Protein AF-A0A961P2Z8-F1 (afdb_monomer_lite)

Foldseek 3Di:
DDAFADAWDADPLETEGAWQPQPHDPPPDLLSLLLVVLVSVVVVRQEYEYEPPTHDPSNVVSLVLNQLQCVLQVHRHRDYDYDYCPDPVNVVVNVVSNVVSVVRNVCVVPDDPDDDDPDARSQLVSLPRNLVRQSRWAQKWKDFQQQQWQQPCQLCVPDPQSQWDWDQDPVRFIWIAGNRSRDSVPCVSCVRRPSSRIDIDGRHRGDGIFTKDWAQAPQARDIGIGGPNNDDDPSHGPCCVPPVVSVVPPDDDD

Secondary structure (DSSP, 8-state):
--------EEETTEEEPPBTTSSSPPPSSHHHHHHHHHHHHHTT--EEEEEET-B-HHHHHHHHHHHHHHHHTTPPPPEEEEEETTSHHHHHHHHHHHHHHHHHHHHGGG---PPPPSSPPHHHHHHHTTTTSTT-EEEEEEEE-TTT-----HHHHH-TT--EEEEE-TTS-EEEEE-GGG-----HHHHT-TT--EEEEEEEEPPPPEEEEEEE-TTT--EEEEEGGG--SSS--HHHHHH-GGGGTT----

Radius of gyration: 23.94 Å; chains: 1; bounding box: 57×43×69 Å

Structure (mmCIF, N/CA/C/O backbone):
data_AF-A0A961P2Z8-F1
#
_entry.id   AF-A0A961P2Z8-F1
#
loop_
_atom_site.group_PDB
_atom_site.id
_atom_site.type_symbol
_atom_site.label_atom_id
_atom_site.label_alt_id
_atom_site.label_comp_id
_atom_site.label_asym_id
_atom_site.label_entity_id
_atom_site.label_seq_id
_atom_site.pdbx_PDB_ins_code
_atom_site.Cartn_x
_atom_site.Cartn_y
_atom_site.Cartn_z
_atom_site.occupancy
_atom_site.B_iso_or_equiv
_atom_site.auth_seq_id
_atom_site.auth_comp_id
_atom_site.auth_asym_id
_atom_site.auth_atom_id
_atom_site.pdbx_PDB_model_num
ATOM 1 N N . MET A 1 1 ? 21.801 23.864 -0.868 1.00 33.69 1 MET A N 1
ATOM 2 C CA . MET A 1 1 ? 21.919 23.850 -2.345 1.00 33.69 1 MET A CA 1
ATOM 3 C C . MET A 1 1 ? 21.331 22.546 -2.850 1.00 33.69 1 MET A C 1
ATOM 5 O O . MET A 1 1 ? 22.023 21.539 -2.902 1.00 33.69 1 MET A O 1
ATOM 9 N N . GLU A 1 2 ? 20.036 22.537 -3.141 1.00 37.75 2 GLU A N 1
ATOM 10 C CA . GLU A 1 2 ? 19.353 21.342 -3.633 1.00 37.75 2 GLU A CA 1
ATOM 11 C C . GLU A 1 2 ? 19.638 21.208 -5.134 1.00 37.75 2 GLU A C 1
ATOM 13 O O . GLU A 1 2 ? 19.105 21.975 -5.932 1.00 37.75 2 GLU A O 1
ATOM 18 N N . ARG A 1 3 ? 20.552 20.311 -5.524 1.00 37.75 3 ARG A N 1
ATOM 19 C CA . ARG A 1 3 ? 20.959 20.102 -6.928 1.00 37.75 3 ARG A CA 1
ATOM 20 C C . ARG A 1 3 ? 19.768 19.672 -7.805 1.00 37.75 3 ARG A C 1
ATOM 22 O O . ARG A 1 3 ? 18.810 19.082 -7.299 1.00 37.75 3 ARG A O 1
ATOM 29 N N . SER A 1 4 ? 19.803 20.046 -9.088 1.00 43.44 4 SER A N 1
ATOM 30 C CA . SER A 1 4 ? 18.801 19.682 -10.107 1.00 43.44 4 SER A CA 1
ATOM 31 C C . SER A 1 4 ? 18.819 18.179 -10.389 1.00 43.44 4 SER A C 1
ATOM 33 O O . SER A 1 4 ? 19.856 17.551 -10.216 1.00 43.44 4 SER A O 1
ATOM 35 N N . ARG A 1 5 ? 17.662 17.594 -10.717 1.00 62.31 5 ARG A N 1
ATOM 36 C CA . ARG A 1 5 ? 17.345 16.175 -10.487 1.00 62.31 5 ARG A CA 1
ATOM 37 C C . ARG A 1 5 ? 16.726 15.536 -11.750 1.00 62.31 5 ARG A C 1
ATOM 39 O O . ARG A 1 5 ? 15.684 16.019 -12.161 1.00 62.31 5 ARG A O 1
ATOM 46 N N . ILE A 1 6 ? 17.308 14.480 -12.340 1.00 62.00 6 ILE A N 1
ATOM 47 C CA . ILE A 1 6 ? 16.752 13.753 -13.509 1.00 62.00 6 ILE A CA 1
ATOM 48 C C . ILE A 1 6 ? 16.386 12.309 -13.148 1.00 62.00 6 ILE A C 1
ATOM 50 O O . ILE A 1 6 ? 17.218 11.589 -12.603 1.00 62.00 6 ILE A O 1
ATOM 54 N N . GLY A 1 7 ? 15.177 11.874 -13.497 1.00 70.69 7 GLY A N 1
ATOM 55 C CA . GLY A 1 7 ? 14.776 10.465 -13.445 1.00 70.69 7 GLY A CA 1
ATOM 56 C C . GLY A 1 7 ? 15.247 9.644 -14.660 1.00 70.69 7 GLY A C 1
ATOM 57 O O . GLY A 1 7 ? 16.063 10.117 -15.455 1.00 70.69 7 GLY A O 1
ATOM 58 N N . PRO A 1 8 ? 14.731 8.413 -14.826 1.00 82.31 8 PRO A N 1
ATOM 59 C CA . PRO A 1 8 ? 14.952 7.595 -16.018 1.00 82.31 8 PRO A CA 1
ATOM 60 C C . PRO A 1 8 ? 14.566 8.319 -17.313 1.00 82.31 8 PRO A C 1
ATOM 62 O O . PRO A 1 8 ? 13.658 9.150 -17.330 1.00 82.31 8 PRO A O 1
ATOM 65 N N . LEU A 1 9 ? 15.225 7.961 -18.414 1.00 85.31 9 LEU A N 1
ATOM 66 C CA . LEU A 1 9 ? 14.968 8.528 -19.740 1.00 85.31 9 LEU A CA 1
ATOM 67 C C . LEU A 1 9 ? 14.399 7.468 -20.680 1.00 85.31 9 LEU A C 1
ATOM 69 O O . LEU A 1 9 ? 14.757 6.298 -20.596 1.00 85.31 9 LEU A O 1
ATOM 73 N N . VAL A 1 10 ? 13.552 7.872 -21.624 1.00 86.44 10 VAL A N 1
ATOM 74 C CA . VAL A 1 10 ? 13.057 6.978 -22.680 1.00 86.44 10 VAL A CA 1
ATOM 75 C C . VAL A 1 10 ? 13.839 7.231 -23.966 1.00 86.44 10 VAL A C 1
ATOM 77 O O . VAL A 1 10 ? 13.881 8.355 -24.467 1.00 86.44 10 VAL A O 1
ATOM 80 N N . ARG A 1 11 ? 14.448 6.183 -24.528 1.00 84.50 11 ARG A N 1
ATOM 81 C CA . ARG A 1 11 ? 15.201 6.238 -25.790 1.00 84.50 11 ARG A CA 1
ATOM 82 C C . ARG A 1 11 ? 14.874 5.021 -26.645 1.00 84.50 11 ARG A C 1
ATOM 84 O O . ARG A 1 11 ? 14.960 3.898 -26.165 1.00 84.50 11 ARG A O 1
ATOM 91 N N . ASP A 1 12 ? 14.467 5.242 -27.894 1.00 85.19 12 ASP A N 1
ATOM 92 C CA . ASP A 1 12 ? 14.191 4.177 -28.873 1.00 85.19 12 ASP A CA 1
ATOM 93 C C . ASP A 1 12 ? 13.250 3.064 -28.346 1.00 85.19 12 ASP A C 1
ATOM 95 O O . ASP A 1 12 ? 13.397 1.874 -28.640 1.00 85.19 12 ASP A O 1
ATOM 99 N N . GLY A 1 13 ? 12.265 3.451 -27.524 1.00 87.00 13 GLY A N 1
ATOM 100 C CA . GLY A 1 13 ? 11.315 2.523 -26.900 1.00 87.00 13 GLY A CA 1
ATOM 101 C C . GLY A 1 13 ? 11.928 1.633 -25.809 1.00 87.00 13 GLY A C 1
ATOM 102 O O . GLY A 1 13 ? 11.479 0.496 -25.611 1.00 87.00 13 GLY A O 1
ATOM 103 N N . VAL A 1 14 ? 12.971 2.123 -25.137 1.00 88.62 14 VAL A N 1
ATOM 104 C CA . VAL A 1 14 ? 13.635 1.510 -23.984 1.00 88.62 14 VAL A CA 1
ATOM 105 C C . VAL A 1 14 ? 13.713 2.541 -22.861 1.00 88.62 14 VAL A C 1
ATOM 107 O O . VAL A 1 14 ? 14.082 3.692 -23.095 1.00 88.62 14 VAL A O 1
ATOM 110 N N . LEU A 1 15 ? 13.367 2.127 -21.644 1.00 90.31 15 LEU A N 1
ATOM 111 C CA . LEU A 1 15 ? 13.587 2.925 -20.444 1.00 90.31 15 LEU A CA 1
ATOM 112 C C . LEU A 1 15 ? 15.046 2.761 -20.010 1.00 90.31 15 LEU A C 1
ATOM 114 O O . LEU A 1 15 ? 15.467 1.657 -19.679 1.00 90.31 15 LEU A O 1
ATOM 118 N N . VAL A 1 16 ? 15.820 3.833 -20.019 1.00 90.12 16 VAL A N 1
ATOM 119 C CA . VAL A 1 16 ? 17.214 3.844 -19.579 1.00 90.12 16 VAL A CA 1
ATOM 120 C C . VAL A 1 16 ? 17.270 4.375 -18.153 1.00 90.12 16 VAL A C 1
ATOM 122 O O . VAL A 1 16 ? 16.763 5.462 -17.870 1.00 90.12 16 VAL A O 1
ATOM 125 N N . LEU A 1 17 ? 17.876 3.602 -17.256 1.00 87.31 17 LEU A N 1
ATOM 126 C CA . LEU A 1 17 ? 18.068 3.992 -15.863 1.00 87.31 17 LEU A CA 1
ATOM 127 C C . LEU A 1 17 ? 19.271 4.935 -15.717 1.00 87.31 17 LEU A C 1
ATOM 129 O O . LEU A 1 17 ? 20.253 4.787 -16.450 1.00 87.31 17 LEU A O 1
ATOM 133 N N . PRO A 1 18 ? 19.209 5.904 -14.787 1.00 77.88 18 PRO A N 1
ATOM 134 C CA . PRO A 1 18 ? 20.287 6.862 -14.596 1.00 77.88 18 PRO A CA 1
ATOM 135 C C . PRO A 1 18 ? 21.536 6.176 -14.032 1.00 77.88 18 PRO A C 1
ATOM 137 O O . PRO A 1 18 ? 21.417 5.332 -13.133 1.00 77.88 18 PRO A O 1
ATOM 140 N N . PRO A 1 19 ? 22.740 6.542 -14.508 1.00 74.75 19 PRO A N 1
ATOM 141 C CA . PRO A 1 19 ? 23.942 5.981 -13.943 1.00 74.75 19 PRO A CA 1
ATOM 142 C C . PRO A 1 19 ? 24.283 6.573 -12.565 1.00 74.75 19 PRO A C 1
ATOM 144 O O . PRO A 1 19 ? 24.040 7.748 -12.324 1.00 74.75 19 PRO A O 1
ATOM 147 N N . THR A 1 20 ? 24.937 5.810 -11.683 1.00 67.81 20 THR A N 1
ATOM 148 C CA . THR A 1 20 ? 25.369 6.238 -10.335 1.00 67.81 20 THR A CA 1
ATOM 149 C C . THR A 1 20 ? 26.312 7.442 -10.371 1.00 67.81 20 THR A C 1
ATOM 151 O O . THR A 1 20 ? 26.383 8.196 -9.408 1.00 67.81 20 THR A O 1
ATOM 154 N N . ALA A 1 21 ? 27.068 7.598 -11.465 1.00 53.94 21 ALA A N 1
ATOM 155 C CA . ALA A 1 21 ? 27.998 8.706 -11.672 1.00 53.94 21 ALA A CA 1
ATOM 156 C C . ALA A 1 21 ? 27.341 9.956 -12.280 1.00 53.94 21 ALA A C 1
ATOM 158 O O . ALA A 1 21 ? 27.939 11.029 -12.204 1.00 53.94 21 ALA A O 1
ATOM 159 N N . ALA A 1 22 ? 26.142 9.841 -12.869 1.00 53.91 22 ALA A N 1
ATOM 160 C CA . ALA A 1 22 ? 25.388 11.030 -13.238 1.00 53.91 22 ALA A CA 1
ATOM 161 C C . ALA A 1 22 ? 24.967 11.717 -11.940 1.00 53.91 22 ALA A C 1
ATOM 163 O O . ALA A 1 22 ? 24.387 11.091 -11.053 1.00 53.91 22 ALA A O 1
ATOM 164 N N . GLU A 1 23 ? 25.266 13.008 -11.808 1.00 44.69 23 GLU A N 1
ATOM 165 C CA . GLU A 1 23 ? 24.764 13.813 -10.698 1.00 44.69 23 GLU A CA 1
ATOM 166 C C . GLU A 1 23 ? 23.241 13.999 -10.865 1.00 44.69 23 GLU A C 1
ATOM 168 O O . GLU A 1 23 ? 22.761 15.022 -11.347 1.00 44.69 23 GLU A O 1
ATOM 173 N N . GLY A 1 24 ? 22.475 12.974 -10.493 1.00 44.28 24 GLY A N 1
ATOM 174 C CA . GLY A 1 24 ? 21.016 12.906 -10.528 1.00 44.28 24 GLY A CA 1
ATOM 175 C C . GLY A 1 24 ? 20.493 12.115 -9.323 1.00 44.28 24 GLY A C 1
ATOM 176 O O . GLY A 1 24 ? 21.272 11.460 -8.631 1.00 44.28 24 GLY A O 1
ATOM 177 N N . PRO A 1 25 ? 19.199 12.192 -8.980 1.00 46.72 25 PRO A N 1
ATOM 178 C CA . PRO A 1 25 ? 18.683 11.535 -7.798 1.00 46.72 25 PRO A CA 1
ATOM 179 C C . PRO A 1 25 ? 18.531 10.057 -8.108 1.00 46.72 25 PRO A C 1
ATOM 181 O O . PRO A 1 25 ? 17.745 9.666 -8.973 1.00 46.72 25 PRO A O 1
ATOM 184 N N . ALA A 1 26 ? 19.165 9.237 -7.281 1.00 51.97 26 ALA A N 1
ATOM 185 C CA . ALA A 1 26 ? 18.456 8.060 -6.826 1.00 51.97 26 ALA A CA 1
ATOM 186 C C . ALA A 1 26 ? 17.066 8.512 -6.318 1.00 51.97 26 ALA A C 1
ATOM 188 O O . ALA A 1 26 ? 16.956 9.587 -5.708 1.00 51.97 26 ALA A O 1
ATOM 189 N N . PRO A 1 27 ? 16.000 7.763 -6.617 1.00 58.91 27 PRO A N 1
ATOM 190 C CA . PRO A 1 27 ? 14.656 8.119 -6.179 1.00 58.91 27 PRO A CA 1
ATOM 191 C C . PRO A 1 27 ? 14.656 8.328 -4.652 1.00 58.91 27 PRO A C 1
ATOM 193 O O . PRO A 1 27 ? 15.349 7.612 -3.925 1.00 58.91 27 PRO A O 1
ATOM 196 N N . ARG A 1 28 ? 13.953 9.360 -4.157 1.00 60.69 28 ARG A N 1
ATOM 197 C CA . ARG A 1 28 ? 13.994 9.759 -2.730 1.00 60.69 28 ARG A CA 1
ATOM 198 C C . ARG A 1 28 ? 13.450 8.653 -1.836 1.00 60.69 28 ARG A C 1
ATOM 200 O O . ARG A 1 28 ? 13.843 8.536 -0.679 1.00 60.69 28 ARG A O 1
ATOM 207 N N . SER A 1 29 ? 12.541 7.863 -2.394 1.00 72.50 29 SER A N 1
ATOM 208 C CA . SER A 1 29 ? 12.018 6.636 -1.828 1.00 72.50 29 SER A CA 1
ATOM 209 C C . SER A 1 29 ? 11.931 5.576 -2.920 1.00 72.50 29 SER A C 1
ATOM 211 O O . SER A 1 29 ? 11.843 5.865 -4.111 1.00 72.50 29 SER A O 1
ATOM 213 N N . TRP A 1 30 ? 11.907 4.317 -2.517 1.00 80.25 30 TRP A N 1
ATOM 214 C CA . TRP A 1 30 ? 11.712 3.208 -3.442 1.00 80.25 30 TRP A CA 1
ATOM 215 C C . TRP A 1 30 ? 10.326 3.243 -4.140 1.00 80.25 30 TRP A C 1
ATOM 217 O O . TRP A 1 30 ? 10.200 2.735 -5.251 1.00 80.25 30 TRP A O 1
ATOM 227 N N . ILE A 1 31 ? 9.314 3.904 -3.553 1.00 85.81 31 ILE A N 1
ATOM 228 C CA . ILE A 1 31 ? 7.998 4.141 -4.180 1.00 85.81 31 ILE A CA 1
ATOM 229 C C . ILE A 1 31 ? 8.119 5.059 -5.399 1.00 85.81 31 ILE A C 1
ATOM 231 O O . ILE A 1 31 ? 7.527 4.768 -6.432 1.00 85.81 31 ILE A O 1
ATOM 235 N N . GLU A 1 32 ? 8.932 6.118 -5.332 1.00 83.88 32 GLU A N 1
ATOM 236 C CA . GLU A 1 32 ? 9.185 6.979 -6.499 1.00 83.88 32 GLU A CA 1
ATOM 237 C C . GLU A 1 32 ? 9.853 6.197 -7.644 1.00 83.88 32 GLU A C 1
ATOM 239 O O . GLU A 1 32 ? 9.562 6.425 -8.819 1.00 83.88 32 GLU A O 1
ATOM 244 N N . ALA A 1 33 ? 10.723 5.238 -7.308 1.00 86.94 33 ALA A N 1
ATOM 245 C CA . ALA A 1 33 ? 11.335 4.339 -8.285 1.00 86.94 33 ALA A CA 1
ATOM 246 C C . ALA A 1 33 ? 10.277 3.474 -8.985 1.00 86.94 33 ALA A C 1
ATOM 248 O O . ALA A 1 33 ? 10.260 3.359 -10.212 1.00 86.94 33 ALA A O 1
ATOM 249 N N . LEU A 1 34 ? 9.379 2.878 -8.195 1.00 92.19 34 LEU A N 1
ATOM 250 C CA . LEU A 1 34 ? 8.276 2.069 -8.700 1.00 92.19 34 LEU A CA 1
ATOM 251 C C . LEU A 1 34 ? 7.293 2.885 -9.535 1.00 92.19 34 LEU A C 1
ATOM 253 O O . LEU A 1 34 ? 6.818 2.381 -10.545 1.00 92.19 34 LEU A O 1
ATOM 257 N N . GLU A 1 35 ? 7.016 4.129 -9.153 1.00 92.00 35 GLU A N 1
ATOM 258 C CA . GLU A 1 35 ? 6.152 5.035 -9.908 1.00 92.00 35 GLU A CA 1
ATOM 259 C C . GLU A 1 35 ? 6.723 5.312 -11.302 1.00 92.00 35 GLU A C 1
ATOM 261 O O . GLU A 1 35 ? 6.013 5.174 -12.296 1.00 92.00 35 GLU A O 1
ATOM 266 N N . ALA A 1 36 ? 8.025 5.595 -11.413 1.00 88.94 36 ALA A N 1
ATOM 267 C CA . ALA A 1 36 ? 8.676 5.781 -12.711 1.00 88.94 36 ALA A CA 1
ATOM 268 C C . ALA A 1 36 ? 8.615 4.516 -13.593 1.00 88.94 36 ALA A C 1
ATOM 270 O O . ALA A 1 36 ? 8.378 4.605 -14.801 1.00 88.94 36 ALA A O 1
ATOM 271 N N . LEU A 1 37 ? 8.804 3.331 -13.000 1.00 93.12 37 LEU A N 1
ATOM 272 C CA . LEU A 1 37 ? 8.676 2.051 -13.707 1.00 93.12 37 LEU A CA 1
ATOM 273 C C . LEU A 1 37 ? 7.227 1.771 -14.130 1.00 93.12 37 LEU A C 1
ATOM 275 O O . LEU A 1 37 ? 6.988 1.312 -15.249 1.00 93.12 37 LEU A O 1
ATOM 279 N N . ALA A 1 38 ? 6.263 2.077 -13.262 1.00 95.06 38 ALA A N 1
ATOM 280 C CA . ALA A 1 38 ? 4.842 1.924 -13.529 1.00 95.06 38 ALA A CA 1
ATOM 281 C C . ALA A 1 38 ? 4.381 2.851 -14.653 1.00 95.06 38 ALA A C 1
ATOM 283 O O . ALA A 1 38 ? 3.731 2.374 -15.579 1.00 95.06 38 ALA A O 1
ATOM 284 N N . ALA A 1 39 ? 4.778 4.125 -14.634 1.00 92.19 39 ALA A N 1
ATOM 285 C CA . ALA A 1 39 ? 4.478 5.083 -15.697 1.00 92.19 39 ALA A CA 1
ATOM 286 C C . ALA A 1 39 ? 5.005 4.590 -17.052 1.00 92.19 39 ALA A C 1
ATOM 288 O O . ALA A 1 39 ? 4.245 4.458 -18.009 1.00 92.19 39 ALA A O 1
ATOM 289 N N . ALA A 1 40 ? 6.276 4.178 -17.105 1.00 92.00 40 ALA A N 1
ATOM 290 C CA . ALA A 1 40 ? 6.866 3.592 -18.305 1.00 92.00 40 ALA A CA 1
ATOM 291 C C . ALA A 1 40 ? 6.104 2.344 -18.792 1.00 92.00 40 ALA A C 1
ATOM 293 O O . ALA A 1 40 ? 5.927 2.137 -19.995 1.00 92.00 40 ALA A O 1
ATOM 294 N N . HIS A 1 41 ? 5.650 1.488 -17.873 1.00 95.31 41 HIS A N 1
ATOM 295 C CA . HIS A 1 41 ? 4.879 0.294 -18.215 1.00 95.31 41 HIS A CA 1
ATOM 296 C C . HIS A 1 41 ? 3.480 0.628 -18.744 1.00 95.31 41 HIS A C 1
ATOM 298 O O . HIS A 1 41 ? 3.057 0.037 -19.746 1.00 95.31 41 HIS A O 1
ATOM 304 N N . VAL A 1 42 ? 2.787 1.585 -18.128 1.00 92.25 42 VAL A N 1
ATOM 305 C CA . VAL A 1 42 ? 1.488 2.094 -18.593 1.00 92.25 42 VAL A CA 1
ATOM 306 C C . VAL A 1 42 ? 1.618 2.672 -20.007 1.00 92.25 42 VAL A C 1
ATOM 308 O O . VAL A 1 42 ? 0.794 2.352 -20.862 1.00 92.25 42 VAL A O 1
ATOM 311 N N . ASP A 1 43 ? 2.726 3.352 -20.305 1.00 91.44 43 ASP A N 1
ATOM 312 C CA . ASP A 1 43 ? 3.069 3.868 -21.642 1.00 91.44 43 ASP A CA 1
ATOM 313 C C . ASP A 1 43 ? 3.504 2.781 -22.650 1.00 91.44 43 ASP A C 1
ATOM 315 O O . ASP A 1 43 ? 3.888 3.065 -23.786 1.00 91.44 43 ASP A O 1
ATOM 319 N N . GLY A 1 44 ? 3.453 1.503 -22.264 1.00 92.81 44 GLY A N 1
ATOM 320 C CA . GLY A 1 44 ? 3.734 0.371 -23.150 1.00 92.81 44 GLY A CA 1
ATOM 321 C C . GLY A 1 44 ? 5.205 -0.048 -23.218 1.00 92.81 44 GLY A C 1
ATOM 322 O O . GLY A 1 44 ? 5.537 -0.987 -23.949 1.00 92.81 44 GLY A O 1
ATOM 323 N N . LEU A 1 45 ? 6.102 0.561 -22.436 1.00 93.81 45 LEU A N 1
ATOM 324 C CA . LEU A 1 45 ? 7.507 0.153 -22.396 1.00 93.81 45 LEU A CA 1
ATOM 325 C C . LEU A 1 45 ? 7.661 -1.189 -21.671 1.00 93.81 45 LEU A C 1
ATOM 327 O O . LEU A 1 45 ? 7.102 -1.435 -20.603 1.00 93.81 45 LEU A O 1
ATOM 331 N N . ARG A 1 46 ? 8.433 -2.097 -22.272 1.00 94.88 46 ARG A N 1
ATOM 332 C CA . ARG A 1 46 ? 8.702 -3.449 -21.735 1.00 94.88 46 ARG A CA 1
ATOM 333 C C . ARG A 1 46 ? 10.188 -3.774 -21.654 1.00 94.88 46 ARG A C 1
ATOM 335 O O . ARG A 1 46 ? 10.558 -4.901 -21.339 1.00 94.88 46 ARG A O 1
ATOM 342 N N . ARG A 1 47 ? 11.047 -2.814 -21.984 1.00 94.31 47 ARG A N 1
ATOM 343 C CA . ARG A 1 47 ? 12.501 -2.974 -22.021 1.00 94.31 47 ARG A CA 1
ATOM 344 C C . ARG A 1 47 ? 13.121 -1.913 -21.133 1.00 94.31 47 ARG A C 1
ATOM 346 O O . ARG A 1 47 ? 12.812 -0.735 -21.303 1.00 94.31 47 ARG A O 1
ATOM 353 N N . VAL A 1 48 ? 13.979 -2.353 -20.224 1.00 92.62 48 VAL A N 1
ATOM 354 C CA . VAL A 1 48 ? 14.762 -1.495 -19.338 1.00 92.62 48 VAL A CA 1
ATOM 355 C C . VAL A 1 48 ? 16.235 -1.731 -19.631 1.00 92.62 48 VAL A C 1
ATOM 357 O O . VAL A 1 48 ? 16.646 -2.875 -19.817 1.00 92.62 48 VAL A O 1
ATOM 360 N N . LEU A 1 49 ? 17.016 -0.661 -19.687 1.00 90.44 49 LEU A N 1
ATOM 361 C CA . LEU A 1 49 ? 18.461 -0.694 -19.835 1.00 90.44 49 LEU A CA 1
ATOM 362 C C . LEU A 1 49 ? 19.109 -0.095 -18.584 1.00 90.44 49 LEU A C 1
ATOM 364 O O . LEU A 1 49 ? 18.868 1.070 -18.270 1.00 90.44 49 LEU A O 1
ATOM 368 N N . ALA A 1 50 ? 19.933 -0.883 -17.899 1.00 87.00 50 ALA A N 1
ATOM 369 C CA . ALA A 1 50 ? 20.811 -0.430 -16.827 1.00 87.00 50 ALA A CA 1
ATOM 370 C C . ALA A 1 50 ? 22.267 -0.407 -17.307 1.00 87.00 50 ALA A C 1
ATOM 372 O O . ALA A 1 50 ? 22.668 -1.181 -18.181 1.00 87.00 50 ALA A O 1
ATOM 373 N N . LEU A 1 51 ? 23.061 0.492 -16.732 1.00 80.38 51 LEU A N 1
ATOM 374 C CA . LEU A 1 51 ? 24.496 0.575 -16.978 1.00 80.38 51 LEU A CA 1
ATOM 375 C C . LEU A 1 51 ? 25.256 -0.214 -15.898 1.00 80.38 51 LEU A C 1
ATOM 377 O O . LEU A 1 51 ? 25.117 0.066 -14.703 1.00 80.38 51 LEU A O 1
ATOM 381 N N . ASP A 1 52 ? 26.068 -1.187 -16.320 1.00 72.25 52 ASP A N 1
ATOM 382 C CA . ASP A 1 52 ? 26.766 -2.126 -15.430 1.00 72.25 52 ASP A CA 1
ATOM 383 C C . ASP A 1 52 ? 27.739 -1.441 -14.483 1.00 72.25 52 ASP A C 1
ATOM 385 O O . ASP A 1 52 ? 28.584 -0.638 -14.900 1.00 72.25 52 ASP A O 1
ATOM 389 N N . GLY A 1 53 ? 27.644 -1.806 -13.199 1.00 66.00 53 GLY A N 1
ATOM 390 C CA . GLY A 1 53 ? 28.475 -1.248 -12.126 1.00 66.00 53 GLY A CA 1
ATOM 391 C C . GLY A 1 53 ? 28.314 0.263 -11.951 1.00 66.00 53 GLY A C 1
ATOM 392 O O . GLY A 1 53 ? 29.096 0.893 -11.245 1.00 66.00 53 GLY A O 1
ATOM 393 N N . GLY A 1 54 ? 27.324 0.840 -12.624 1.00 65.75 54 GLY A N 1
ATOM 394 C CA . GLY A 1 54 ? 27.107 2.262 -12.698 1.00 65.75 54 GLY A CA 1
ATOM 395 C C . GLY A 1 54 ? 25.637 2.597 -12.682 1.00 65.75 54 GLY A C 1
ATOM 396 O O . GLY A 1 54 ? 25.332 3.625 -13.233 1.00 65.75 54 GLY A O 1
ATOM 397 N N . THR A 1 55 ? 24.756 1.784 -12.091 1.00 71.25 55 THR A N 1
ATOM 398 C CA . THR A 1 55 ? 23.362 2.145 -11.762 1.00 71.25 55 THR A CA 1
ATOM 399 C C . THR A 1 55 ? 23.176 2.022 -10.246 1.00 71.25 5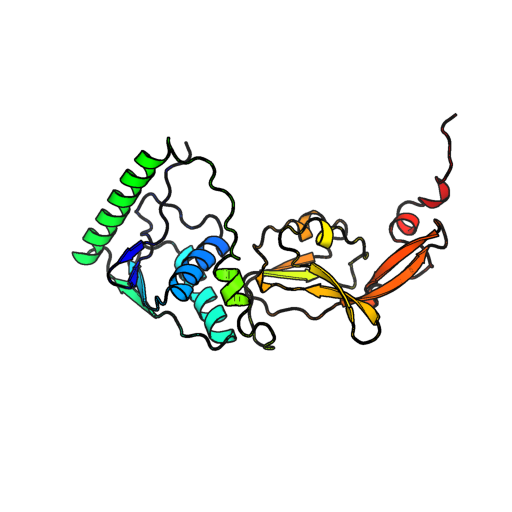5 THR A C 1
ATOM 401 O O . THR A 1 55 ? 23.798 1.159 -9.624 1.00 71.25 55 THR A O 1
ATOM 404 N N . ASP A 1 56 ? 22.370 2.891 -9.632 1.00 74.88 56 ASP A N 1
ATOM 405 C CA . ASP A 1 56 ? 22.133 2.873 -8.180 1.00 74.88 56 ASP A CA 1
ATOM 406 C C . ASP A 1 56 ? 21.443 1.562 -7.717 1.00 74.88 56 ASP A C 1
ATOM 408 O O . ASP A 1 56 ? 20.477 1.135 -8.361 1.00 74.88 56 ASP A O 1
ATOM 412 N N . PRO A 1 57 ? 21.886 0.922 -6.611 1.00 77.50 57 PRO A N 1
ATOM 413 C CA . PRO A 1 57 ? 21.263 -0.289 -6.063 1.00 77.50 57 PRO A CA 1
ATOM 414 C C . PRO A 1 57 ? 19.751 -0.190 -5.817 1.00 77.50 57 PRO A C 1
ATOM 416 O O . PRO A 1 57 ? 19.049 -1.196 -5.939 1.00 77.50 57 PRO A O 1
ATOM 419 N N . VAL A 1 58 ? 19.231 1.004 -5.511 1.00 78.31 58 VAL A N 1
ATOM 420 C CA . VAL A 1 58 ? 17.793 1.239 -5.313 1.00 78.31 58 VAL A CA 1
ATOM 421 C C . VAL A 1 58 ? 16.993 0.883 -6.565 1.00 78.31 58 VAL A C 1
ATOM 423 O O . VAL A 1 58 ? 15.904 0.325 -6.450 1.00 78.31 58 VAL A O 1
ATOM 426 N N . TRP A 1 59 ? 17.529 1.139 -7.762 1.00 82.94 59 TRP A N 1
ATOM 427 C CA . TRP A 1 59 ? 16.839 0.804 -9.008 1.00 82.94 59 TRP A CA 1
ATOM 428 C C . TRP A 1 59 ? 16.765 -0.698 -9.260 1.00 82.94 59 TRP A C 1
ATOM 430 O O . TRP A 1 59 ? 15.742 -1.169 -9.746 1.00 82.94 59 TRP A O 1
ATOM 440 N N . TYR A 1 60 ? 17.805 -1.458 -8.911 1.00 83.00 60 TYR A N 1
ATOM 441 C CA . TYR A 1 60 ? 17.765 -2.918 -9.028 1.00 83.00 60 TYR A CA 1
ATOM 442 C C . TYR A 1 60 ? 16.724 -3.513 -8.079 1.00 83.00 60 TYR A C 1
ATOM 444 O O . TYR A 1 60 ? 15.866 -4.278 -8.513 1.00 83.00 60 TYR A O 1
ATOM 452 N N . ALA A 1 61 ? 16.717 -3.074 -6.817 1.00 85.25 61 ALA A N 1
ATOM 453 C CA . ALA A 1 61 ? 15.700 -3.488 -5.854 1.00 85.25 61 ALA A CA 1
ATOM 454 C C . ALA A 1 61 ? 14.279 -3.115 -6.320 1.00 85.25 61 ALA A C 1
ATOM 456 O O . ALA A 1 61 ? 13.356 -3.923 -6.214 1.00 85.25 61 ALA A O 1
ATOM 457 N N . ALA A 1 62 ? 14.103 -1.913 -6.880 1.00 89.19 62 ALA A N 1
ATOM 458 C CA . ALA A 1 62 ? 12.828 -1.473 -7.436 1.00 89.19 62 ALA A CA 1
ATOM 459 C C . ALA A 1 62 ? 12.403 -2.298 -8.657 1.00 89.19 62 ALA A C 1
ATOM 461 O O . ALA A 1 62 ? 11.227 -2.622 -8.776 1.00 89.19 62 ALA A O 1
ATOM 462 N N . LEU A 1 63 ? 13.325 -2.674 -9.547 1.00 90.62 63 LEU A N 1
ATOM 463 C CA . LEU A 1 63 ? 13.028 -3.530 -10.698 1.00 90.62 63 LEU A CA 1
ATOM 464 C C . LEU A 1 63 ? 12.584 -4.930 -10.278 1.00 90.62 63 LEU A C 1
ATOM 466 O O . LEU A 1 63 ? 11.602 -5.435 -10.824 1.00 90.62 63 LEU A O 1
ATOM 470 N N . ASP A 1 64 ? 13.264 -5.534 -9.304 1.00 91.12 64 ASP A N 1
ATOM 471 C CA . ASP A 1 64 ? 12.895 -6.848 -8.773 1.00 91.12 64 ASP A CA 1
ATOM 472 C C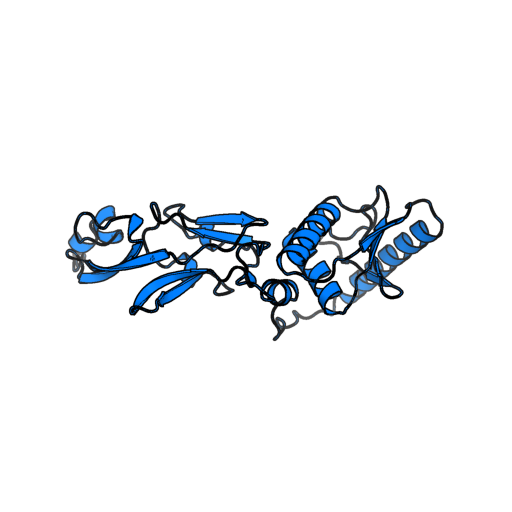 . ASP A 1 64 ? 11.509 -6.798 -8.116 1.00 91.12 64 ASP A C 1
ATOM 474 O O . ASP A 1 64 ? 10.626 -7.606 -8.430 1.00 91.12 64 ASP A O 1
ATOM 478 N N . ALA A 1 65 ? 11.279 -5.790 -7.269 1.00 93.81 65 ALA A N 1
ATOM 479 C CA . ALA A 1 65 ? 9.984 -5.531 -6.651 1.00 93.81 65 ALA A CA 1
ATOM 480 C C . ALA A 1 65 ? 8.888 -5.301 -7.705 1.00 93.81 65 ALA A C 1
ATOM 482 O O . ALA A 1 65 ? 7.820 -5.912 -7.642 1.00 93.81 65 ALA A O 1
ATOM 483 N N . PHE A 1 66 ? 9.157 -4.481 -8.720 1.00 96.19 66 PHE A N 1
ATOM 484 C CA . PHE A 1 66 ? 8.214 -4.196 -9.797 1.00 96.19 66 PHE A CA 1
ATOM 485 C C . PHE A 1 66 ? 7.894 -5.443 -10.625 1.00 96.19 66 PHE A C 1
ATOM 487 O O . PHE A 1 66 ? 6.733 -5.693 -10.949 1.00 96.19 66 PHE A O 1
ATOM 494 N N . GLY A 1 67 ? 8.893 -6.280 -10.911 1.00 96.38 67 GLY A N 1
ATOM 495 C CA . GLY A 1 67 ? 8.701 -7.577 -11.555 1.00 96.38 67 GLY A CA 1
ATOM 496 C C . GLY A 1 67 ? 7.743 -8.474 -10.768 1.00 96.38 67 GLY A C 1
ATOM 497 O O . GLY A 1 67 ? 6.831 -9.061 -11.355 1.00 96.38 67 GLY A O 1
ATOM 498 N N . ALA A 1 68 ? 7.885 -8.522 -9.442 1.00 96.31 68 ALA A N 1
ATOM 499 C CA . ALA A 1 68 ? 6.965 -9.239 -8.561 1.00 96.31 68 ALA A CA 1
ATOM 500 C C . ALA A 1 68 ? 5.549 -8.625 -8.548 1.00 96.31 68 ALA A C 1
ATOM 502 O O . ALA A 1 68 ? 4.563 -9.367 -8.624 1.00 96.31 68 ALA A O 1
ATOM 503 N N . LEU A 1 69 ? 5.421 -7.290 -8.530 1.00 97.06 69 LEU A N 1
ATOM 504 C CA . LEU A 1 69 ? 4.124 -6.603 -8.634 1.00 97.06 69 LEU A CA 1
ATOM 505 C C . LEU A 1 69 ? 3.398 -6.962 -9.937 1.00 97.06 69 LEU A C 1
ATOM 507 O O . LEU A 1 69 ? 2.215 -7.312 -9.895 1.00 97.06 69 LEU A O 1
ATOM 511 N N . LEU A 1 70 ? 4.108 -6.934 -11.070 1.00 97.00 70 LEU A N 1
ATOM 512 C CA . LEU A 1 70 ? 3.581 -7.321 -12.380 1.00 97.00 70 LEU A CA 1
ATOM 513 C C . LEU A 1 70 ? 3.156 -8.794 -12.403 1.00 97.00 70 LEU A C 1
ATOM 515 O O . LEU A 1 70 ? 2.037 -9.112 -12.813 1.00 97.00 70 LEU A O 1
ATOM 519 N N . ALA A 1 71 ? 4.028 -9.688 -11.931 1.00 96.62 71 ALA A N 1
ATOM 520 C CA . ALA A 1 71 ? 3.789 -11.128 -11.931 1.00 96.62 71 ALA A CA 1
ATOM 521 C C . ALA A 1 71 ? 2.554 -11.506 -11.102 1.00 96.62 71 ALA A C 1
ATOM 523 O O . ALA A 1 71 ? 1.703 -12.251 -11.588 1.00 96.62 71 ALA A O 1
ATOM 524 N N . SER A 1 72 ? 2.400 -10.927 -9.904 1.00 96.44 72 SER A N 1
ATOM 525 C CA . SER A 1 72 ? 1.251 -11.181 -9.016 1.00 96.44 72 SER A CA 1
ATOM 526 C C . SER A 1 72 ? -0.110 -10.811 -9.627 1.00 96.44 72 SER A C 1
ATOM 528 O O . SER A 1 72 ? -1.154 -11.278 -9.172 1.00 96.44 72 SER A O 1
ATOM 530 N N . ARG A 1 73 ? -0.106 -10.000 -10.693 1.00 95.06 73 ARG A N 1
ATOM 531 C CA . ARG A 1 73 ? -1.297 -9.528 -11.416 1.00 95.06 73 ARG A CA 1
ATOM 532 C C . ARG A 1 73 ? -1.449 -10.123 -12.811 1.00 95.06 73 ARG A C 1
ATOM 534 O O . ARG A 1 73 ? -2.416 -9.795 -13.496 1.00 95.06 73 ARG A O 1
ATOM 541 N N . GLY A 1 74 ? -0.520 -10.977 -13.244 1.00 94.56 74 GLY A N 1
ATOM 542 C CA . GLY A 1 74 ? -0.493 -11.516 -14.606 1.00 94.56 74 GLY A CA 1
ATOM 543 C C . GLY A 1 74 ? -0.191 -10.462 -15.676 1.00 94.56 74 GLY A C 1
ATOM 544 O O . GLY A 1 74 ? -0.606 -10.616 -16.824 1.00 94.56 74 GLY A O 1
ATOM 545 N N . LEU A 1 75 ? 0.499 -9.377 -15.314 1.00 95.75 75 LEU A N 1
ATOM 546 C CA . LEU A 1 75 ? 0.876 -8.320 -16.247 1.00 95.75 75 LEU A CA 1
ATOM 547 C C . LEU A 1 75 ? 2.168 -8.673 -17.006 1.00 95.75 75 LEU A C 1
ATOM 549 O O . LEU A 1 75 ? 3.016 -9.403 -16.485 1.00 95.75 75 LEU A O 1
ATOM 553 N N . PRO A 1 76 ? 2.370 -8.143 -18.230 1.00 96.19 76 PRO A N 1
ATOM 554 C CA . PRO A 1 76 ? 3.581 -8.414 -18.997 1.00 96.19 76 PRO A CA 1
ATOM 555 C C . PRO A 1 76 ? 4.832 -7.914 -18.271 1.00 96.19 76 PRO A C 1
ATOM 557 O O . PRO A 1 76 ? 4.902 -6.740 -17.907 1.00 96.19 76 PRO A O 1
ATOM 560 N N . ALA A 1 77 ? 5.832 -8.781 -18.117 1.00 95.38 77 ALA A N 1
ATOM 561 C CA . ALA A 1 77 ? 7.095 -8.435 -17.471 1.00 95.38 77 ALA A CA 1
ATOM 562 C C . ALA A 1 77 ? 7.887 -7.370 -18.253 1.00 95.38 77 ALA A C 1
ATOM 564 O O . ALA A 1 77 ? 7.875 -7.345 -19.489 1.00 95.38 77 ALA A O 1
ATOM 565 N N . MET A 1 78 ? 8.643 -6.539 -17.530 1.00 94.38 78 MET A N 1
ATOM 566 C CA . MET A 1 78 ? 9.710 -5.728 -18.118 1.00 94.38 78 MET A CA 1
ATOM 567 C C . MET A 1 78 ? 11.001 -6.545 -18.184 1.00 94.38 78 MET A C 1
ATOM 569 O O . MET A 1 78 ? 11.368 -7.227 -17.231 1.00 94.38 78 MET A O 1
ATOM 573 N N . ARG A 1 79 ? 11.703 -6.488 -19.315 1.00 93.12 79 ARG A N 1
ATOM 574 C CA . ARG A 1 79 ? 12.994 -7.156 -19.492 1.00 93.12 79 ARG A CA 1
ATOM 575 C C . ARG A 1 79 ? 14.125 -6.171 -19.248 1.00 93.12 79 ARG A C 1
ATOM 577 O O . ARG A 1 79 ? 14.288 -5.232 -20.029 1.00 93.12 79 ARG A O 1
ATOM 584 N N . LEU A 1 80 ? 14.910 -6.431 -18.209 1.00 90.12 80 LEU A N 1
ATOM 585 C CA . LEU A 1 80 ? 16.165 -5.739 -17.954 1.00 90.12 80 LEU A CA 1
ATOM 586 C C . LEU A 1 80 ? 17.254 -6.224 -18.923 1.00 90.12 80 LEU A C 1
ATOM 588 O O . LEU A 1 80 ? 17.398 -7.422 -19.193 1.00 90.12 80 LEU A O 1
ATOM 592 N N . ARG A 1 81 ? 18.020 -5.277 -19.452 1.00 89.50 81 ARG A N 1
ATOM 593 C CA . ARG A 1 81 ? 19.300 -5.485 -20.118 1.00 89.50 81 ARG A CA 1
ATOM 594 C C . ARG A 1 81 ? 20.343 -4.625 -19.437 1.00 89.50 81 ARG A C 1
ATOM 596 O O . ARG A 1 81 ? 20.070 -3.495 -19.053 1.00 89.50 81 ARG A O 1
ATOM 603 N N . GLU A 1 82 ? 21.534 -5.172 -19.355 1.00 86.81 82 GLU A N 1
ATOM 604 C CA . GLU A 1 82 ? 22.703 -4.510 -18.812 1.00 86.81 82 GLU A CA 1
ATOM 605 C C . GLU A 1 82 ? 23.643 -4.140 -19.959 1.00 86.81 82 GLU A C 1
ATOM 607 O O . GLU A 1 82 ? 23.803 -4.905 -20.918 1.00 86.81 82 GLU A O 1
ATOM 612 N N . ALA A 1 83 ? 24.209 -2.936 -19.902 1.00 82.88 83 ALA A N 1
ATOM 613 C CA . ALA A 1 83 ? 25.215 -2.476 -20.845 1.00 82.88 83 ALA A CA 1
ATOM 614 C C . ALA A 1 83 ? 26.473 -1.996 -20.109 1.00 82.88 83 ALA A C 1
ATOM 616 O O . ALA A 1 83 ? 26.375 -1.204 -19.168 1.00 82.88 83 ALA A O 1
ATOM 617 N N . PRO A 1 84 ? 27.675 -2.385 -20.568 1.00 81.06 84 PRO A N 1
ATOM 618 C CA . PRO A 1 84 ? 28.911 -1.957 -19.940 1.00 81.06 84 PRO A CA 1
ATOM 619 C C . PRO A 1 84 ? 29.088 -0.444 -20.068 1.00 81.06 84 PRO A C 1
ATOM 621 O O . PRO A 1 84 ? 29.165 0.096 -21.176 1.00 81.06 84 PRO A O 1
ATOM 624 N N . THR A 1 85 ? 29.250 0.226 -18.926 1.00 74.94 85 THR A N 1
ATOM 625 C CA . THR A 1 85 ? 29.528 1.672 -18.812 1.00 74.94 85 THR A CA 1
ATOM 626 C C . THR A 1 85 ? 30.699 2.130 -19.686 1.00 74.94 85 THR A C 1
ATOM 628 O O . THR A 1 85 ? 30.686 3.227 -20.233 1.00 74.94 85 THR A O 1
ATOM 631 N N . ARG A 1 86 ? 31.712 1.272 -19.871 1.00 77.44 86 ARG A N 1
ATOM 632 C CA . ARG A 1 86 ? 32.919 1.561 -20.669 1.00 77.44 86 ARG A CA 1
ATOM 633 C C . ARG A 1 86 ? 32.765 1.329 -22.176 1.00 77.44 86 ARG A C 1
ATOM 635 O O . ARG A 1 86 ? 33.730 1.539 -22.913 1.00 77.44 86 ARG A O 1
ATOM 642 N N . SER A 1 87 ? 31.603 0.892 -22.655 1.00 82.56 87 SER A N 1
ATOM 643 C CA . SER A 1 87 ? 31.337 0.825 -24.097 1.00 82.56 87 SER A CA 1
ATOM 644 C C . SER A 1 87 ? 31.111 2.218 -24.687 1.00 82.56 87 SER A C 1
ATOM 646 O O . SER A 1 87 ? 30.853 3.178 -23.964 1.00 82.56 87 SER A O 1
ATOM 648 N N . GLU A 1 88 ? 31.217 2.342 -26.010 1.00 83.06 88 GLU A N 1
ATOM 649 C CA . GLU A 1 88 ? 30.869 3.584 -26.712 1.00 83.06 88 GLU A CA 1
ATOM 650 C C . GLU A 1 88 ? 29.410 3.983 -26.457 1.00 83.06 88 GLU A C 1
ATOM 652 O O . GLU A 1 88 ? 29.141 5.121 -26.086 1.00 83.06 88 GLU A O 1
ATOM 657 N N . ALA A 1 89 ? 28.494 3.013 -26.533 1.00 78.19 89 ALA A N 1
ATOM 658 C CA . ALA A 1 89 ? 27.088 3.210 -26.199 1.00 78.19 89 ALA A CA 1
ATOM 659 C C . ALA A 1 89 ? 26.884 3.615 -24.728 1.00 78.19 89 ALA A C 1
ATOM 661 O O . ALA A 1 89 ? 26.107 4.520 -24.445 1.00 78.19 89 ALA A O 1
ATOM 662 N N . GLY A 1 90 ? 27.606 2.985 -23.794 1.00 80.50 90 GLY A N 1
ATOM 663 C CA . GLY A 1 90 ? 27.551 3.322 -22.369 1.00 80.50 90 GLY A CA 1
ATOM 664 C C . GLY A 1 90 ? 27.993 4.759 -22.084 1.00 80.50 90 GLY A C 1
ATOM 665 O O . GLY A 1 90 ? 27.295 5.478 -21.375 1.00 80.50 90 GLY A O 1
ATOM 666 N N . ARG A 1 91 ? 29.096 5.211 -22.698 1.00 82.56 91 ARG A N 1
ATOM 667 C CA . ARG A 1 91 ? 29.556 6.608 -22.592 1.00 82.56 91 ARG A CA 1
ATOM 668 C C . ARG A 1 91 ? 28.548 7.595 -23.171 1.00 82.56 91 ARG A C 1
ATOM 670 O O . ARG A 1 91 ? 28.223 8.567 -22.504 1.00 82.56 91 ARG A O 1
ATOM 677 N N . ALA A 1 92 ? 28.011 7.307 -24.357 1.00 84.38 92 ALA A N 1
ATOM 678 C CA . ALA A 1 92 ? 27.002 8.157 -24.984 1.00 84.38 92 ALA A CA 1
ATOM 679 C C . ALA A 1 92 ? 25.739 8.298 -24.114 1.00 84.38 92 ALA A C 1
ATOM 681 O O . ALA A 1 92 ? 25.153 9.374 -24.048 1.00 84.38 92 ALA A O 1
ATOM 682 N N . LEU A 1 93 ? 25.328 7.235 -23.413 1.00 82.56 93 LEU A N 1
ATOM 683 C CA . LEU A 1 93 ? 24.223 7.301 -22.455 1.00 82.56 93 LEU A CA 1
ATOM 684 C C . LEU A 1 93 ? 24.562 8.179 -21.246 1.00 82.56 93 LEU A C 1
ATOM 686 O O . LEU A 1 93 ? 23.730 8.995 -20.861 1.00 82.56 93 LEU A O 1
ATOM 690 N N . CYS A 1 94 ? 25.766 8.070 -20.679 1.00 80.75 94 CYS A N 1
ATOM 691 C CA . CYS A 1 94 ? 26.201 8.974 -19.610 1.00 80.75 94 CYS A CA 1
ATOM 692 C C . CYS A 1 94 ? 26.160 10.446 -20.054 1.00 80.75 94 CYS A C 1
ATOM 694 O O . CYS A 1 94 ? 25.594 11.272 -19.342 1.00 80.75 94 CYS A O 1
ATOM 696 N N . ASP A 1 95 ? 26.670 10.758 -21.250 1.00 83.56 95 ASP A N 1
ATOM 697 C CA . ASP A 1 95 ? 26.662 12.122 -21.799 1.00 83.56 95 ASP A CA 1
ATOM 698 C C . ASP A 1 95 ? 25.232 12.668 -21.963 1.00 83.56 95 ASP A C 1
ATOM 700 O O . ASP A 1 95 ? 24.969 13.837 -21.673 1.00 83.56 95 ASP A O 1
ATOM 704 N N . LEU A 1 96 ? 24.286 11.815 -22.377 1.00 82.31 96 LEU A N 1
ATOM 705 C CA . LEU A 1 96 ? 22.867 12.170 -22.488 1.00 82.31 96 LEU A CA 1
ATOM 706 C C . LEU A 1 96 ? 22.248 12.523 -21.129 1.00 82.31 96 LEU A C 1
ATOM 708 O O . LEU A 1 96 ? 21.493 13.493 -21.035 1.00 82.31 96 LEU A O 1
ATOM 712 N N . PHE A 1 97 ? 22.560 11.762 -20.076 1.00 81.12 97 PHE A N 1
ATOM 713 C CA . PHE A 1 97 ? 22.108 12.088 -18.721 1.00 81.12 97 PHE A CA 1
ATOM 714 C C . PHE A 1 97 ? 22.733 13.397 -18.224 1.00 81.12 97 PHE A C 1
ATOM 716 O O . PHE A 1 97 ? 22.020 14.242 -17.686 1.00 81.12 97 PHE A O 1
ATOM 723 N N . ASP A 1 98 ? 24.023 13.626 -18.467 1.00 81.00 98 ASP A N 1
ATOM 724 C CA . ASP A 1 98 ? 24.687 14.883 -18.106 1.00 81.00 98 ASP A CA 1
ATOM 725 C C . ASP A 1 98 ? 24.078 16.093 -18.833 1.00 81.00 98 ASP A C 1
ATOM 727 O O . ASP A 1 98 ? 23.900 17.167 -18.246 1.00 81.00 98 ASP A O 1
ATOM 731 N N . GLU A 1 99 ? 23.727 15.940 -20.110 1.00 82.44 99 GLU A N 1
ATOM 732 C CA . GLU A 1 99 ? 23.046 16.976 -20.884 1.00 82.44 99 GLU A CA 1
ATOM 733 C C . GLU A 1 99 ? 21.653 17.272 -20.321 1.00 82.44 99 GLU A C 1
ATOM 735 O O . GLU A 1 99 ? 21.330 18.436 -20.051 1.00 82.44 99 GLU A O 1
ATOM 740 N N . ALA A 1 100 ? 20.850 16.237 -20.067 1.00 78.88 100 ALA A N 1
ATOM 741 C CA . ALA A 1 100 ? 19.533 16.391 -19.461 1.00 78.88 100 ALA A CA 1
ATOM 742 C C . ALA A 1 100 ? 19.618 17.086 -18.082 1.00 78.88 100 ALA A C 1
ATOM 744 O O . ALA A 1 100 ? 18.770 17.926 -17.769 1.00 78.88 100 ALA A O 1
ATOM 745 N N . ALA A 1 101 ? 20.689 16.851 -17.306 1.00 74.56 101 ALA A N 1
ATOM 746 C CA . ALA A 1 101 ? 20.907 17.479 -15.995 1.00 74.56 101 ALA A CA 1
ATOM 747 C C . ALA A 1 101 ? 21.039 18.993 -16.139 1.00 74.56 101 ALA A C 1
ATOM 749 O O . ALA A 1 101 ? 20.438 19.779 -15.398 1.00 74.56 101 ALA A O 1
ATOM 750 N N . ARG A 1 102 ? 21.844 19.399 -17.126 1.00 76.50 102 ARG A N 1
ATOM 751 C CA . ARG A 1 102 ? 22.137 20.799 -17.441 1.00 76.50 102 ARG A CA 1
ATOM 752 C C . ARG A 1 102 ? 20.900 21.517 -17.958 1.00 76.50 102 ARG A C 1
ATOM 754 O O . ARG A 1 102 ? 20.695 22.678 -17.603 1.00 76.50 102 ARG A O 1
ATOM 761 N N . VAL A 1 103 ? 20.086 20.856 -18.781 1.00 77.75 103 VAL A N 1
ATOM 762 C CA . VAL A 1 103 ? 18.826 21.419 -19.285 1.00 77.75 103 VAL A CA 1
ATOM 763 C C . VAL A 1 103 ? 17.852 21.661 -18.135 1.00 77.75 103 VAL A C 1
ATOM 765 O O . VAL A 1 103 ? 17.332 22.770 -18.012 1.00 77.75 103 VAL A O 1
ATOM 768 N N . GLU A 1 104 ? 17.656 20.684 -17.251 1.00 71.44 104 GLU A N 1
ATOM 769 C CA . GLU A 1 104 ? 16.728 20.823 -16.125 1.00 71.44 104 GLU A CA 1
ATOM 770 C C . GLU A 1 104 ? 17.180 21.910 -15.139 1.00 71.44 104 GLU A C 1
ATOM 772 O O . GLU A 1 104 ? 16.387 22.740 -14.694 1.00 71.44 104 GLU A O 1
ATOM 777 N N . ALA A 1 105 ? 18.485 21.992 -14.853 1.00 70.06 105 ALA A N 1
ATOM 778 C CA . ALA A 1 105 ? 19.055 23.066 -14.035 1.00 70.06 105 ALA A CA 1
ATOM 779 C C . ALA A 1 105 ? 18.760 24.476 -14.588 1.00 70.06 105 ALA A C 1
ATOM 781 O O . ALA A 1 105 ? 18.637 25.421 -13.809 1.00 70.06 105 ALA A O 1
ATOM 782 N N . ARG A 1 106 ? 18.612 24.624 -15.913 1.00 73.81 106 ARG A N 1
ATOM 783 C CA . ARG A 1 106 ? 18.253 25.894 -16.568 1.00 73.81 106 ARG A CA 1
ATOM 784 C C . ARG A 1 106 ? 16.750 26.192 -16.546 1.00 73.81 106 ARG A C 1
ATOM 786 O O . ARG A 1 106 ? 16.387 27.361 -16.622 1.00 73.81 106 ARG A O 1
ATOM 793 N N . ARG A 1 107 ? 15.886 25.174 -16.450 1.00 66.44 107 ARG A N 1
ATOM 794 C CA . ARG A 1 107 ? 14.414 25.320 -16.447 1.00 66.44 107 ARG A CA 1
ATOM 795 C C . ARG A 1 107 ? 13.837 25.714 -15.084 1.00 66.44 107 ARG A C 1
ATOM 797 O O . ARG A 1 107 ? 12.796 26.366 -15.029 1.00 66.44 107 ARG A O 1
ATOM 804 N N . ARG A 1 108 ? 14.539 25.398 -13.994 1.00 59.41 108 ARG A N 1
ATOM 805 C CA . ARG A 1 108 ? 14.094 25.637 -12.608 1.00 59.41 108 ARG A CA 1
ATOM 806 C C . ARG A 1 108 ? 13.627 27.047 -12.223 1.00 59.41 108 ARG A C 1
ATOM 808 O O . ARG A 1 108 ? 12.730 27.114 -11.391 1.00 59.41 108 ARG A O 1
ATOM 815 N N . PRO A 1 109 ? 14.156 28.167 -12.753 1.00 59.97 109 PRO A N 1
ATOM 816 C CA . PRO A 1 109 ? 13.656 29.487 -12.362 1.00 59.97 109 PRO A CA 1
ATOM 817 C C . PRO A 1 109 ? 12.193 29.734 -12.772 1.00 59.97 109 PRO A C 1
ATOM 819 O O . PRO A 1 109 ? 11.601 30.703 -12.309 1.00 59.97 109 PRO A O 1
ATOM 822 N N . PHE A 1 110 ? 11.627 28.887 -13.642 1.00 58.00 110 PHE A N 1
ATOM 823 C CA . PHE A 1 110 ? 10.323 29.088 -14.276 1.00 58.00 110 PHE A CA 1
ATOM 824 C C . PHE A 1 110 ? 9.276 28.010 -13.953 1.00 58.00 110 PHE A C 1
ATOM 826 O O . PHE A 1 110 ? 8.151 28.119 -14.435 1.00 58.00 110 PHE A O 1
ATOM 833 N N . GLN A 1 111 ? 9.596 26.991 -13.148 1.00 56.75 111 GLN A N 1
ATOM 834 C CA . GLN A 1 111 ? 8.592 26.018 -12.702 1.00 56.75 111 GLN A CA 1
ATOM 835 C C . GLN A 1 111 ? 7.804 26.611 -11.526 1.00 56.75 111 GLN A C 1
ATOM 837 O O . GLN A 1 111 ? 8.256 26.602 -10.381 1.00 56.75 111 GLN A O 1
ATOM 842 N N . ALA A 1 112 ? 6.624 27.159 -11.827 1.00 49.16 112 ALA A N 1
ATOM 843 C CA . ALA A 1 112 ? 5.568 27.305 -10.834 1.00 49.16 112 ALA A CA 1
ATOM 844 C C . ALA A 1 112 ? 5.207 25.909 -10.297 1.00 49.16 112 ALA A C 1
ATOM 846 O O . ALA A 1 112 ? 5.375 24.918 -11.004 1.00 49.16 112 ALA A O 1
ATOM 847 N N . ALA A 1 113 ? 4.759 25.829 -9.043 1.00 49.84 113 ALA A N 1
ATOM 848 C CA . ALA A 1 113 ? 4.262 24.586 -8.468 1.00 49.84 113 ALA A CA 1
ATOM 849 C C . ALA A 1 113 ? 3.076 24.097 -9.311 1.00 49.84 113 ALA A C 1
ATOM 851 O O . ALA A 1 113 ? 1.974 24.628 -9.182 1.00 49.84 113 ALA A O 1
ATOM 852 N N . ASP A 1 114 ? 3.330 23.153 -10.217 1.00 48.25 114 ASP A N 1
ATOM 853 C CA . ASP A 1 114 ? 2.280 22.548 -11.021 1.00 48.25 114 ASP A CA 1
ATOM 854 C C . ASP A 1 114 ? 1.300 21.840 -10.085 1.00 48.25 114 ASP A C 1
ATOM 856 O O . ASP A 1 114 ? 1.677 21.102 -9.169 1.00 48.25 114 ASP A O 1
ATOM 860 N N . SER A 1 115 ? 0.025 22.139 -10.308 1.00 46.59 115 SER A N 1
ATOM 861 C CA . SER A 1 115 ? -1.132 21.506 -9.695 1.00 46.59 115 SER A CA 1
ATOM 862 C C . SER A 1 115 ? -0.988 19.984 -9.754 1.00 46.59 115 SER A C 1
ATOM 864 O O . SER A 1 115 ? -0.608 19.443 -10.793 1.00 46.59 115 SER A O 1
ATOM 866 N N . ALA A 1 116 ? -1.306 19.296 -8.654 1.00 46.97 116 ALA A N 1
ATOM 867 C CA . ALA A 1 116 ? -1.319 17.836 -8.601 1.00 46.97 116 ALA A CA 1
ATOM 868 C C . ALA A 1 116 ? -2.104 17.236 -9.792 1.00 46.97 116 ALA A C 1
ATOM 870 O O . A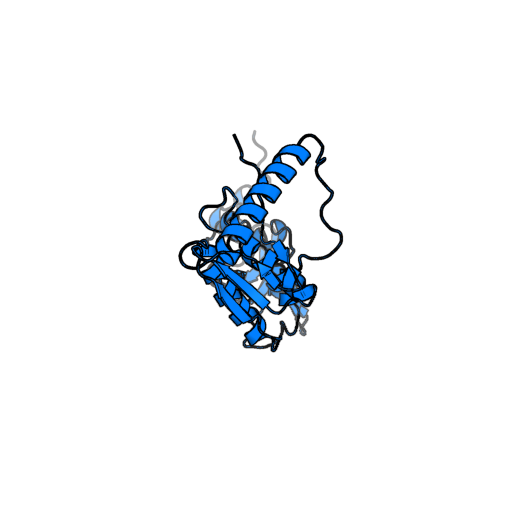LA A 1 116 ? -3.110 17.820 -10.205 1.00 46.97 116 ALA A O 1
ATOM 871 N N . PRO A 1 117 ? -1.669 16.095 -10.357 1.00 49.84 117 PRO A N 1
ATOM 872 C CA . PRO A 1 117 ? -2.353 15.484 -11.491 1.00 49.84 117 PRO A CA 1
ATOM 873 C C . PRO A 1 117 ? -3.790 15.073 -11.126 1.00 49.84 117 PRO A C 1
ATOM 875 O O . PRO A 1 117 ? -4.034 14.529 -10.053 1.00 49.84 117 PRO A O 1
ATOM 878 N N . GLU A 1 118 ? -4.737 15.296 -12.045 1.00 50.16 118 GLU A N 1
ATOM 879 C CA . GLU A 1 118 ? -6.145 14.866 -11.922 1.00 50.16 118 GLU A CA 1
ATOM 880 C C . GLU A 1 118 ? -6.325 13.334 -12.039 1.00 50.16 118 GLU A C 1
ATOM 882 O O . GLU A 1 118 ? -7.390 12.808 -11.719 1.00 50.16 118 GLU A O 1
ATOM 887 N N . ALA A 1 119 ? -5.297 12.605 -12.493 1.00 57.22 119 ALA A N 1
ATOM 888 C CA . ALA A 1 119 ? -5.296 11.149 -12.646 1.00 57.22 119 ALA A CA 1
ATOM 889 C C . ALA A 1 119 ? -4.530 10.457 -11.500 1.00 57.22 119 ALA A C 1
ATOM 891 O O . ALA A 1 119 ? -3.533 11.009 -11.024 1.00 57.22 119 ALA A O 1
ATOM 892 N N . PRO A 1 120 ? -4.943 9.242 -11.072 1.00 66.62 120 PRO A N 1
ATOM 893 C CA . PRO A 1 120 ? -4.202 8.493 -10.064 1.00 66.62 120 PRO A CA 1
ATOM 894 C C . PRO A 1 120 ? -2.772 8.208 -10.553 1.00 66.62 120 PRO A C 1
ATOM 896 O O . PRO A 1 120 ? -2.585 7.965 -11.751 1.00 66.62 120 PRO A O 1
ATOM 899 N N . PRO A 1 121 ? -1.775 8.189 -9.648 1.00 87.31 121 PRO A N 1
ATOM 900 C CA . PRO A 1 121 ? -0.411 7.789 -9.982 1.00 87.31 121 PRO A CA 1
ATOM 901 C C . PRO A 1 121 ? -0.383 6.450 -10.731 1.00 87.31 121 PRO A C 1
ATOM 903 O O . PRO A 1 121 ? -1.201 5.557 -10.474 1.00 87.31 121 PRO A O 1
ATOM 906 N N . ALA A 1 122 ? 0.556 6.291 -11.659 1.00 93.44 122 ALA A N 1
ATOM 907 C CA . ALA A 1 122 ? 0.650 5.122 -12.521 1.00 93.44 122 ALA A CA 1
ATOM 908 C C . ALA A 1 122 ? 0.845 3.831 -11.716 1.00 93.44 122 ALA A C 1
ATOM 910 O O . ALA A 1 122 ? 0.269 2.798 -12.069 1.00 93.44 122 ALA A O 1
ATOM 911 N N . LEU A 1 123 ? 1.593 3.879 -10.607 1.00 94.38 123 LEU A N 1
ATOM 912 C CA . LEU A 1 123 ? 1.735 2.743 -9.700 1.00 94.38 123 LEU A CA 1
ATOM 913 C C . LEU A 1 123 ? 0.392 2.368 -9.084 1.00 94.38 123 LEU A C 1
ATOM 915 O O . LEU A 1 123 ? 0.057 1.187 -9.056 1.00 94.38 123 LEU A O 1
ATOM 919 N N . ALA A 1 124 ? -0.406 3.342 -8.646 1.00 94.19 124 ALA A N 1
ATOM 920 C CA . ALA A 1 124 ? -1.716 3.067 -8.067 1.00 94.19 124 ALA A CA 1
ATOM 921 C C . ALA A 1 124 ? -2.669 2.429 -9.087 1.00 94.19 124 ALA A C 1
ATOM 923 O O . ALA A 1 124 ? -3.293 1.403 -8.799 1.00 94.19 124 ALA A O 1
ATOM 924 N N . ALA A 1 125 ? -2.711 2.970 -10.308 1.00 93.50 125 ALA A N 1
ATOM 925 C CA . ALA A 1 125 ? -3.497 2.408 -11.404 1.00 93.50 125 ALA A CA 1
ATOM 926 C C . ALA A 1 125 ? -3.069 0.968 -11.740 1.00 93.50 125 ALA A C 1
ATOM 928 O O . ALA A 1 125 ? -3.911 0.080 -11.881 1.00 93.50 125 ALA A O 1
ATOM 929 N N . LEU A 1 126 ? -1.761 0.710 -11.807 1.00 95.19 126 LEU A N 1
ATOM 930 C CA . LEU A 1 126 ? -1.214 -0.622 -12.058 1.00 95.19 126 LEU A CA 1
ATOM 931 C C . LEU A 1 126 ? -1.550 -1.591 -10.919 1.00 95.19 126 LEU A C 1
ATOM 933 O O . LEU A 1 126 ? -1.955 -2.727 -11.171 1.00 95.19 126 LEU A O 1
ATOM 937 N N . GLN A 1 127 ? -1.421 -1.149 -9.667 1.00 95.81 127 GLN A N 1
ATOM 938 C CA . GLN A 1 127 ? -1.699 -1.972 -8.494 1.00 95.81 127 GLN A CA 1
ATOM 939 C C . GLN A 1 127 ? -3.180 -2.334 -8.349 1.00 95.81 127 GLN A C 1
ATOM 941 O O . GLN A 1 127 ? -3.481 -3.389 -7.783 1.00 95.81 127 GLN A O 1
ATOM 946 N N . ALA A 1 128 ? -4.085 -1.509 -8.881 1.00 94.44 128 ALA A N 1
ATOM 947 C CA . ALA A 1 128 ? -5.520 -1.776 -8.911 1.00 94.44 128 ALA A CA 1
ATOM 948 C C . ALA A 1 128 ? -5.900 -2.913 -9.881 1.00 94.44 128 ALA A C 1
ATOM 950 O O . ALA A 1 128 ? -6.904 -3.600 -9.671 1.00 94.44 128 ALA A O 1
ATOM 951 N N . VAL A 1 129 ? -5.094 -3.171 -10.919 1.00 94.94 129 VAL A N 1
ATOM 952 C CA . VAL A 1 129 ? -5.351 -4.272 -11.858 1.00 94.94 129 VAL A CA 1
ATOM 953 C C . VAL A 1 129 ? -5.283 -5.605 -11.119 1.00 94.94 129 VAL A C 1
ATOM 955 O O . VAL A 1 129 ? -4.267 -5.936 -10.516 1.00 94.94 129 VAL A O 1
ATOM 958 N N . ASN A 1 130 ? -6.357 -6.395 -11.182 1.00 94.56 130 ASN A N 1
ATOM 959 C CA . ASN A 1 130 ? -6.447 -7.699 -10.519 1.00 94.56 130 ASN A CA 1
ATOM 960 C C . ASN A 1 130 ? -6.115 -7.659 -9.007 1.00 94.56 130 ASN A C 1
ATOM 962 O O . ASN A 1 130 ? -5.630 -8.648 -8.458 1.00 94.56 130 ASN A O 1
ATOM 966 N N . ALA A 1 131 ? -6.395 -6.540 -8.326 1.00 93.12 131 ALA A N 1
ATOM 967 C CA . ALA A 1 131 ? -6.072 -6.338 -6.909 1.00 93.12 131 ALA A CA 1
ATOM 968 C C . ALA A 1 131 ? -6.733 -7.357 -5.959 1.00 93.12 131 ALA A C 1
ATOM 970 O O . ALA A 1 131 ? -6.185 -7.651 -4.904 1.00 93.12 131 ALA A O 1
ATOM 971 N N . ALA A 1 132 ? -7.876 -7.931 -6.347 1.00 90.69 132 ALA A N 1
ATOM 972 C CA . ALA A 1 132 ? -8.598 -8.931 -5.556 1.00 90.69 132 ALA A CA 1
ATOM 973 C C . ALA A 1 132 ? -7.960 -10.337 -5.577 1.00 90.69 132 ALA A C 1
ATOM 975 O O . ALA A 1 132 ? -8.480 -11.263 -4.953 1.00 90.69 132 ALA A O 1
ATOM 976 N N . ARG A 1 133 ? -6.864 -10.546 -6.321 1.00 90.38 133 ARG A N 1
ATOM 977 C CA . ARG A 1 133 ? -6.181 -11.844 -6.343 1.00 90.38 133 ARG A CA 1
ATOM 978 C C . ARG A 1 133 ? -5.543 -12.144 -4.973 1.00 90.38 133 ARG A C 1
ATOM 980 O O . ARG A 1 133 ? -4.865 -11.276 -4.432 1.00 90.38 133 ARG A O 1
ATOM 987 N N . PRO A 1 134 ? -5.643 -13.378 -4.443 1.00 88.69 134 PRO A N 1
ATOM 988 C CA . PRO A 1 134 ? -5.044 -13.737 -3.148 1.00 88.69 134 PRO A CA 1
ATOM 989 C C . PRO A 1 134 ? -3.512 -13.622 -3.088 1.00 88.69 134 PRO A C 1
ATOM 991 O O . PRO A 1 134 ? -2.919 -13.567 -2.011 1.00 88.69 134 PRO A O 1
ATOM 994 N N . ASP A 1 135 ? -2.849 -13.661 -4.242 1.00 90.94 135 ASP A N 1
ATOM 995 C CA . ASP A 1 135 ? -1.407 -13.507 -4.402 1.00 90.94 135 ASP A CA 1
ATOM 996 C C . ASP A 1 135 ? -0.990 -12.091 -4.824 1.00 90.94 135 ASP A C 1
ATOM 998 O O . ASP A 1 135 ? 0.210 -11.859 -4.956 1.00 90.94 135 ASP A O 1
ATOM 1002 N N . ALA A 1 136 ? -1.933 -11.151 -5.001 1.00 94.75 136 ALA A N 1
ATOM 1003 C CA . ALA A 1 136 ? -1.628 -9.767 -5.356 1.00 94.75 136 ALA A CA 1
ATOM 1004 C C . ALA A 1 136 ? -0.721 -9.130 -4.298 1.00 94.75 136 ALA A C 1
ATOM 1006 O O . ALA A 1 136 ? -1.079 -9.030 -3.123 1.00 94.75 136 ALA A O 1
ATOM 1007 N N . LEU A 1 137 ? 0.456 -8.685 -4.735 1.00 97.12 137 LEU A N 1
ATOM 1008 C CA . LEU A 1 137 ? 1.400 -7.943 -3.905 1.00 97.12 137 LEU A CA 1
ATOM 1009 C C . LEU A 1 137 ? 1.154 -6.447 -4.056 1.00 97.12 137 LEU A C 1
ATOM 1011 O O . LEU A 1 137 ? 0.817 -5.988 -5.138 1.00 97.12 137 LEU A O 1
ATOM 1015 N N . PHE A 1 138 ? 1.374 -5.660 -3.021 1.00 96.88 138 PHE A N 1
ATOM 1016 C CA . PHE A 1 138 ? 1.338 -4.204 -3.080 1.00 96.88 138 PHE A CA 1
ATOM 1017 C C . PHE A 1 138 ? 2.664 -3.664 -2.575 1.00 96.88 138 PHE A C 1
ATOM 1019 O O . PHE A 1 138 ? 3.304 -4.269 -1.714 1.00 96.88 138 PHE A O 1
ATOM 1026 N N . ALA A 1 139 ? 3.079 -2.528 -3.122 1.00 95.81 139 ALA A N 1
ATOM 1027 C CA . ALA A 1 139 ? 4.292 -1.854 -2.714 1.00 95.81 139 ALA A CA 1
ATOM 1028 C C . ALA A 1 139 ? 4.223 -1.547 -1.211 1.00 95.81 139 ALA A C 1
ATOM 1030 O O . ALA A 1 139 ? 5.093 -1.962 -0.456 1.00 95.81 139 ALA A O 1
ATOM 1031 N N . ALA A 1 140 ? 3.137 -0.946 -0.738 1.00 95.19 140 ALA A N 1
ATOM 1032 C CA . ALA A 1 140 ? 2.940 -0.711 0.684 1.00 95.19 140 ALA A CA 1
ATOM 1033 C C . ALA A 1 140 ? 1.541 -1.133 1.130 1.00 95.19 140 ALA A C 1
ATOM 1035 O O . ALA A 1 140 ? 0.555 -0.899 0.432 1.00 95.19 140 ALA A O 1
ATOM 1036 N N . VAL A 1 141 ? 1.469 -1.754 2.305 1.00 96.69 141 VAL A N 1
ATOM 1037 C CA . VAL A 1 141 ? 0.222 -2.170 2.947 1.00 96.69 141 VAL A CA 1
ATOM 1038 C C . VAL A 1 141 ? 0.261 -1.720 4.406 1.00 96.69 141 VAL A C 1
ATOM 1040 O O . VAL A 1 141 ? 1.099 -2.216 5.162 1.00 96.69 141 VAL A O 1
ATOM 1043 N N . PRO A 1 142 ? -0.618 -0.801 4.837 1.00 97.00 142 PRO A N 1
ATOM 1044 C CA . PRO A 1 142 ? -0.809 -0.558 6.257 1.00 97.00 142 PRO A CA 1
ATOM 1045 C C . PRO A 1 142 ? -1.544 -1.755 6.875 1.00 97.00 142 PRO A C 1
ATOM 1047 O O . PRO A 1 142 ? -2.673 -2.076 6.500 1.00 97.00 142 PRO A O 1
ATOM 1050 N N . VAL A 1 143 ? -0.889 -2.424 7.817 1.00 97.38 143 VAL A N 1
ATOM 1051 C CA . VAL A 1 143 ? -1.389 -3.592 8.542 1.00 97.38 143 VAL A CA 1
ATOM 1052 C C . VAL A 1 143 ? -1.760 -3.156 9.952 1.00 97.38 143 VAL A C 1
ATOM 1054 O O . VAL A 1 143 ? -0.911 -2.675 10.698 1.00 97.38 143 VAL A O 1
ATOM 1057 N N . ILE A 1 144 ? -3.032 -3.314 10.315 1.00 97.56 144 ILE A N 1
ATOM 1058 C CA . ILE A 1 144 ? -3.527 -3.015 11.662 1.00 97.56 144 ILE A CA 1
ATOM 1059 C C . ILE A 1 144 ? -3.502 -4.303 12.492 1.00 97.56 144 ILE A C 1
ATOM 1061 O O . ILE A 1 144 ? -4.100 -5.299 12.090 1.00 97.56 144 ILE A O 1
ATOM 1065 N N . ASP A 1 145 ? -2.880 -4.265 13.669 1.00 96.75 145 ASP A N 1
ATOM 1066 C CA . ASP A 1 145 ? -3.031 -5.295 14.697 1.00 96.75 145 ASP A CA 1
ATOM 1067 C C . ASP A 1 145 ? -4.365 -5.079 15.442 1.00 96.75 145 ASP A C 1
ATOM 1069 O O . ASP A 1 145 ? -4.513 -4.112 16.207 1.00 96.75 145 ASP A O 1
ATOM 1073 N N . PRO A 1 146 ? -5.364 -5.961 15.250 1.00 95.81 146 PRO A N 1
ATOM 1074 C CA . PRO A 1 146 ? -6.675 -5.794 15.857 1.00 95.81 146 PRO A CA 1
ATOM 1075 C C . PRO A 1 146 ? -6.671 -6.037 17.373 1.00 95.81 146 PRO A C 1
ATOM 1077 O O . PRO A 1 146 ? -7.627 -5.637 18.027 1.00 95.81 146 PRO A O 1
ATOM 1080 N N . ALA A 1 147 ? -5.639 -6.657 17.953 1.00 93.56 147 ALA A N 1
ATOM 1081 C CA . ALA A 1 147 ? -5.536 -6.844 19.401 1.00 93.56 147 ALA A CA 1
ATOM 1082 C C . ALA A 1 147 ? -5.069 -5.567 20.124 1.00 93.56 147 ALA A C 1
ATOM 1084 O O . ALA A 1 147 ? -5.418 -5.350 21.285 1.00 93.56 147 ALA A O 1
ATOM 1085 N N . LEU A 1 148 ? -4.297 -4.716 19.441 1.00 94.25 148 LEU A N 1
ATOM 1086 C CA . LEU A 1 148 ? -3.787 -3.449 19.982 1.00 94.25 148 LEU A CA 1
ATOM 1087 C C . LEU A 1 148 ? -4.654 -2.245 19.599 1.00 94.25 148 LEU A C 1
ATOM 1089 O O . LEU A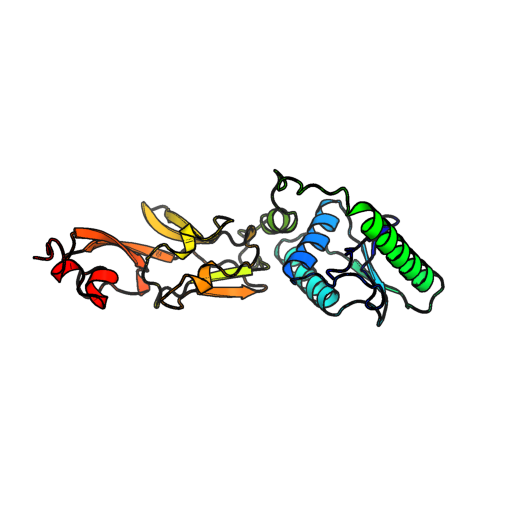 1 148 ? -4.689 -1.241 20.316 1.00 94.25 148 LEU A O 1
ATOM 1093 N N . CYS A 1 149 ? -5.342 -2.320 18.461 1.00 95.38 149 CYS A N 1
ATOM 1094 C CA . CYS A 1 149 ? -6.114 -1.208 17.930 1.00 95.38 149 CYS A CA 1
ATOM 1095 C C . CYS A 1 149 ? -7.276 -0.809 18.857 1.00 95.38 149 CYS A C 1
ATOM 1097 O O . CYS A 1 149 ? -8.072 -1.626 19.314 1.00 95.38 149 CYS A O 1
ATOM 1099 N N . THR A 1 150 ? -7.387 0.497 19.113 1.00 93.56 150 THR A N 1
ATOM 1100 C CA . THR A 1 150 ? -8.385 1.082 20.023 1.00 93.56 150 THR A CA 1
ATOM 1101 C C . THR A 1 150 ? -9.622 1.625 19.311 1.00 93.56 150 THR A C 1
ATOM 1103 O O . THR A 1 150 ? -10.492 2.189 19.971 1.00 93.56 150 THR A O 1
ATOM 1106 N N . GLY A 1 151 ? -9.710 1.481 17.985 1.00 94.75 151 GLY A N 1
ATOM 1107 C CA . GLY A 1 151 ? -10.853 1.953 17.199 1.00 94.75 151 GLY A CA 1
ATOM 1108 C C . GLY A 1 151 ? -11.022 3.479 17.175 1.00 94.75 151 GLY A C 1
ATOM 1109 O O . GLY A 1 151 ? -12.138 3.979 17.115 1.00 94.75 151 GLY A O 1
ATOM 1110 N N . CYS A 1 152 ? -9.931 4.248 17.294 1.00 94.69 152 CYS A N 1
ATOM 1111 C CA . CYS A 1 152 ? -9.993 5.713 17.411 1.00 94.69 152 CYS A CA 1
ATOM 1112 C C . CYS A 1 152 ? -10.154 6.472 16.078 1.00 94.69 152 CYS A C 1
ATOM 1114 O O . CYS A 1 152 ? -10.268 7.698 16.094 1.0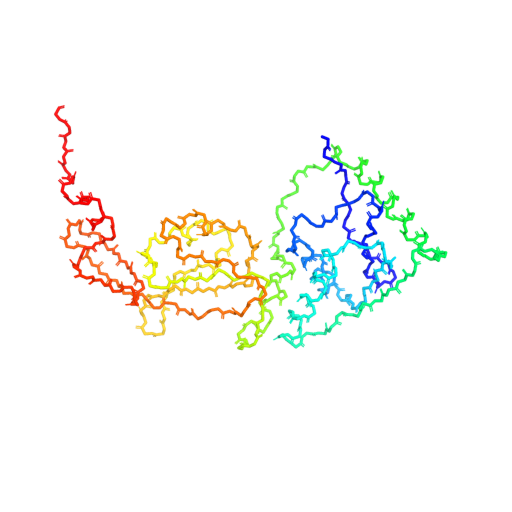0 94.69 152 CYS A O 1
ATOM 1116 N N . ASP A 1 153 ? -10.108 5.771 14.942 1.00 96.62 153 ASP A N 1
ATOM 1117 C CA . ASP A 1 153 ? -10.198 6.301 13.569 1.00 96.62 153 ASP A CA 1
ATOM 1118 C C . ASP A 1 153 ? -9.131 7.335 13.161 1.00 96.62 153 ASP A C 1
ATOM 1120 O O . ASP A 1 153 ? -9.224 7.923 12.083 1.00 96.62 153 ASP A O 1
ATOM 1124 N N . ALA A 1 154 ? -8.106 7.584 13.979 1.00 97.06 154 ALA A N 1
ATOM 1125 C CA . ALA A 1 154 ? -7.109 8.617 13.683 1.00 97.06 154 ALA A CA 1
ATOM 1126 C C . ALA A 1 154 ? -6.342 8.334 12.379 1.00 97.06 154 ALA A C 1
ATOM 1128 O O . ALA A 1 154 ? -6.112 9.243 11.584 1.00 97.06 154 ALA A O 1
ATOM 1129 N N . CYS A 1 155 ? -5.999 7.066 12.135 1.00 97.81 155 CYS A N 1
ATOM 1130 C CA . CYS A 1 155 ? -5.312 6.629 10.923 1.00 97.81 155 CYS A CA 1
ATOM 1131 C C . CYS A 1 155 ? -6.162 6.794 9.654 1.00 97.81 155 CYS A C 1
ATOM 1133 O O . CYS A 1 155 ? -5.618 7.193 8.629 1.00 97.81 155 CYS A O 1
ATOM 1135 N N . LEU A 1 156 ? -7.475 6.546 9.733 1.00 97.31 156 LEU A N 1
ATOM 1136 C CA . LEU A 1 156 ? -8.408 6.749 8.620 1.00 97.31 156 LEU A CA 1
ATOM 1137 C C . LEU A 1 156 ? -8.456 8.236 8.237 1.00 97.31 156 LEU A C 1
ATOM 1139 O O . LEU A 1 156 ? -8.394 8.581 7.068 1.00 97.31 156 LEU A O 1
ATOM 1143 N N . ARG A 1 157 ? -8.509 9.131 9.232 1.00 96.94 157 ARG A N 1
ATOM 1144 C CA . ARG A 1 157 ? -8.656 10.583 9.010 1.00 96.94 157 ARG A CA 1
ATOM 1145 C C . ARG A 1 157 ? -7.400 11.276 8.497 1.00 96.94 157 ARG A C 1
ATOM 1147 O O . ARG A 1 157 ? -7.510 12.332 7.885 1.00 96.94 157 ARG A O 1
ATOM 1154 N N . VAL A 1 158 ? -6.219 10.752 8.824 1.00 97.12 158 VAL A N 1
ATOM 1155 C CA . VAL A 1 158 ? -4.943 11.371 8.428 1.00 97.12 158 VAL A CA 1
ATOM 1156 C C . VAL A 1 158 ? -4.443 10.862 7.078 1.00 97.12 158 VAL A C 1
ATOM 1158 O O . VAL A 1 158 ? -3.529 11.457 6.518 1.00 97.12 158 VAL A O 1
ATOM 1161 N N . CYS A 1 159 ? -4.995 9.756 6.566 1.00 95.94 159 CYS A N 1
ATOM 1162 C CA . CYS A 1 159 ? -4.540 9.148 5.324 1.00 95.94 159 CYS A CA 1
ATOM 1163 C C . CYS A 1 159 ? -4.931 10.023 4.121 1.00 95.94 159 CYS A C 1
ATOM 1165 O O . CYS A 1 159 ? -6.118 10.141 3.837 1.00 95.94 159 CYS A O 1
ATOM 1167 N N . PRO A 1 160 ? -3.974 10.598 3.369 1.00 92.06 160 PRO A N 1
ATOM 1168 C CA . PRO A 1 160 ? -4.309 11.453 2.228 1.00 92.06 160 PRO A CA 1
ATOM 1169 C C . PRO A 1 160 ? -4.914 10.682 1.049 1.00 92.06 160 PRO A C 1
ATOM 1171 O O . PRO A 1 160 ? -5.566 11.277 0.200 1.00 92.06 160 PRO A O 1
ATOM 1174 N N . GLY A 1 161 ? -4.645 9.375 0.974 1.00 91.31 161 GLY A N 1
ATOM 1175 C CA . GLY A 1 161 ? -5.091 8.504 -0.113 1.00 91.31 161 GLY A CA 1
ATOM 1176 C C . GLY A 1 161 ? -6.294 7.627 0.231 1.00 91.31 161 GLY A C 1
ATOM 1177 O O . GLY A 1 161 ? -6.551 6.695 -0.522 1.00 91.31 161 GLY A O 1
ATOM 1178 N N . ASP A 1 162 ? -6.959 7.854 1.375 1.00 94.00 162 ASP A N 1
ATOM 1179 C CA . ASP A 1 162 ? -8.107 7.060 1.850 1.00 94.00 162 ASP A CA 1
ATOM 1180 C C . ASP A 1 162 ? -7.872 5.535 1.767 1.00 94.00 162 ASP A C 1
ATOM 1182 O O . ASP A 1 162 ? -8.746 4.753 1.404 1.00 94.00 162 ASP A O 1
ATOM 1186 N N . VAL A 1 163 ? -6.648 5.094 2.087 1.00 95.81 163 VAL A N 1
ATOM 1187 C CA . VAL A 1 163 ? -6.236 3.681 1.989 1.00 95.81 163 VAL A CA 1
ATOM 1188 C C . VAL A 1 163 ? -6.927 2.830 3.047 1.00 95.81 163 VAL A C 1
ATOM 1190 O O . VAL A 1 163 ? -7.271 1.682 2.788 1.00 95.81 163 VAL A O 1
ATOM 1193 N N . LEU A 1 164 ? -7.091 3.373 4.252 1.00 96.50 164 LEU A N 1
ATOM 1194 C CA . LEU A 1 164 ? -7.827 2.742 5.340 1.00 96.50 164 LEU A CA 1
ATOM 1195 C C . LEU A 1 164 ? -9.183 3.428 5.442 1.00 96.50 164 LEU A C 1
ATOM 1197 O O . LEU A 1 164 ? -9.233 4.647 5.607 1.00 96.50 164 LEU A O 1
ATOM 1201 N N . ILE A 1 165 ? -10.263 2.655 5.390 1.00 96.19 165 ILE A N 1
ATOM 1202 C CA . ILE A 1 165 ? -11.630 3.182 5.403 1.00 96.19 165 ILE A CA 1
ATOM 1203 C C . ILE A 1 165 ? -12.519 2.411 6.372 1.00 96.19 165 ILE A C 1
ATOM 1205 O O . ILE A 1 165 ? -12.267 1.254 6.698 1.00 96.19 165 ILE A O 1
ATOM 1209 N N . LEU A 1 166 ? -13.584 3.069 6.825 1.00 96.69 166 LEU A N 1
ATOM 1210 C CA . LEU A 1 166 ? -14.667 2.436 7.566 1.00 96.69 166 LEU A CA 1
ATOM 1211 C C . LEU A 1 166 ? -15.780 2.078 6.582 1.00 96.69 166 LEU A C 1
ATOM 1213 O O . LEU A 1 166 ? -16.339 2.958 5.927 1.00 96.69 166 LEU A O 1
ATOM 1217 N N . ILE A 1 167 ? -16.117 0.798 6.502 1.00 95.69 167 ILE A N 1
ATOM 1218 C CA . ILE A 1 167 ? -17.209 0.286 5.676 1.00 95.69 167 ILE A CA 1
ATOM 1219 C C . ILE A 1 167 ? -18.253 -0.408 6.544 1.00 95.69 167 ILE A C 1
ATOM 1221 O O . ILE A 1 167 ? -18.055 -0.642 7.737 1.00 95.69 167 ILE A O 1
ATOM 1225 N N . LYS A 1 168 ? -19.370 -0.763 5.912 1.00 93.69 168 LYS A N 1
ATOM 1226 C CA . LYS A 1 168 ? -20.273 -1.789 6.422 1.00 93.69 168 LYS A CA 1
ATOM 1227 C C . LYS A 1 168 ? -20.116 -3.032 5.565 1.00 93.69 168 LYS A C 1
ATOM 1229 O O . LYS A 1 168 ? -20.116 -2.918 4.339 1.00 93.69 168 LYS A O 1
ATOM 1234 N N . ASP A 1 169 ? -19.958 -4.180 6.203 1.00 85.25 169 ASP A N 1
ATOM 1235 C CA . ASP A 1 169 ? -19.915 -5.461 5.512 1.00 85.25 169 ASP A CA 1
ATOM 1236 C C . ASP A 1 169 ? -21.304 -5.866 4.979 1.00 85.25 169 ASP A C 1
ATOM 1238 O O . ASP A 1 169 ? -22.284 -5.119 5.079 1.00 85.25 169 ASP A O 1
ATOM 1242 N N . GLY A 1 170 ? -21.387 -7.055 4.374 1.00 79.56 170 GLY A N 1
ATOM 1243 C CA . GLY A 1 170 ? -22.627 -7.568 3.784 1.00 79.56 170 GLY A CA 1
ATOM 1244 C C . GLY A 1 170 ? -23.777 -7.753 4.781 1.00 79.56 170 GLY A C 1
ATOM 1245 O O . GLY A 1 170 ? -24.936 -7.687 4.373 1.00 79.56 170 GLY A O 1
ATOM 1246 N N . ASP A 1 171 ? -23.469 -7.916 6.069 1.00 83.75 171 ASP A N 1
ATOM 1247 C CA . ASP A 1 171 ? -24.442 -8.074 7.154 1.00 83.75 171 ASP A CA 1
ATOM 1248 C C . ASP A 1 171 ? -24.757 -6.733 7.849 1.00 83.75 171 ASP A C 1
ATOM 1250 O O . ASP A 1 171 ? -25.577 -6.659 8.768 1.00 83.75 171 ASP A O 1
ATOM 1254 N N . GLY A 1 172 ? -24.142 -5.641 7.382 1.00 86.12 172 GLY A N 1
ATOM 1255 C CA . GLY A 1 172 ? -24.316 -4.293 7.907 1.00 86.12 172 GLY A CA 1
ATOM 1256 C C . GLY A 1 172 ? -23.475 -3.990 9.149 1.00 86.12 172 GLY A C 1
ATOM 1257 O O . GLY A 1 172 ? -23.659 -2.915 9.734 1.00 86.12 172 GLY A O 1
ATOM 1258 N N . ALA A 1 173 ? -22.575 -4.894 9.549 1.00 89.88 173 ALA A N 1
ATOM 1259 C CA . ALA A 1 173 ? -21.631 -4.673 10.635 1.00 89.88 173 ALA A CA 1
ATOM 1260 C C . ALA A 1 173 ? -20.492 -3.756 10.175 1.00 89.88 173 ALA A C 1
ATOM 1262 O O . ALA A 1 173 ? -20.090 -3.758 9.013 1.00 89.88 173 ALA A O 1
ATOM 1263 N N . GLU A 1 174 ? -19.996 -2.919 11.083 1.00 95.44 174 GLU A N 1
ATOM 1264 C CA . GLU A 1 174 ? -18.906 -1.995 10.776 1.00 95.44 174 GLU A CA 1
ATOM 1265 C C . GLU A 1 174 ? -17.583 -2.763 10.667 1.00 95.44 174 GLU A C 1
ATOM 1267 O O . GLU A 1 174 ? -17.306 -3.657 11.465 1.00 95.44 174 GLU A O 1
ATOM 1272 N N . ALA A 1 175 ? -16.752 -2.408 9.691 1.00 96.81 175 ALA A N 1
ATOM 1273 C CA . ALA A 1 175 ? -15.434 -3.002 9.506 1.00 96.81 175 ALA A CA 1
ATOM 1274 C C . ALA A 1 175 ? -14.433 -1.954 9.019 1.00 96.81 175 ALA A C 1
ATOM 1276 O O . ALA A 1 175 ? -14.783 -1.064 8.241 1.00 96.81 175 ALA A O 1
ATOM 1277 N N . TYR A 1 176 ? -13.177 -2.074 9.443 1.00 97.19 176 TYR A N 1
ATOM 1278 C CA . TYR A 1 176 ? -12.088 -1.381 8.761 1.00 97.19 176 TYR A CA 1
ATOM 1279 C C . TYR A 1 176 ? -11.661 -2.178 7.539 1.00 97.19 176 TYR A C 1
ATOM 1281 O O . TYR A 1 176 ? -11.385 -3.370 7.652 1.00 97.19 176 TYR A O 1
ATOM 1289 N N . ASP A 1 177 ? -11.566 -1.511 6.398 1.00 95.69 177 ASP A N 1
ATOM 1290 C CA . ASP A 1 177 ? -11.095 -2.088 5.144 1.00 95.69 177 ASP A CA 1
ATOM 1291 C C . ASP A 1 177 ? -9.837 -1.368 4.647 1.00 95.69 177 ASP A C 1
ATOM 1293 O O . ASP A 1 177 ? -9.573 -0.223 5.030 1.00 95.69 177 ASP A O 1
ATOM 1297 N N . CYS A 1 178 ? -9.035 -2.056 3.832 1.00 95.31 178 CYS A N 1
ATOM 1298 C CA . CYS A 1 178 ? -7.741 -1.566 3.361 1.00 95.31 178 CYS A CA 1
ATOM 1299 C C . CYS A 1 178 ? -7.625 -1.695 1.839 1.00 95.31 178 CYS A C 1
ATOM 1301 O O . CYS A 1 178 ? -7.671 -2.801 1.298 1.00 95.31 178 CYS A O 1
ATOM 1303 N N . HIS A 1 179 ? -7.433 -0.571 1.143 1.00 94.94 179 HIS A N 1
ATOM 1304 C CA . HIS A 1 179 ? -7.242 -0.481 -0.310 1.00 94.94 179 HIS A CA 1
ATOM 1305 C C . HIS A 1 179 ? -5.787 -0.094 -0.630 1.00 94.94 179 HIS A C 1
ATOM 1307 O O . HIS A 1 179 ? -5.501 1.040 -1.022 1.00 94.94 179 HIS A O 1
ATOM 1313 N N . PRO A 1 180 ? -4.826 -1.026 -0.486 1.00 95.31 180 PRO A N 1
ATOM 1314 C CA . PRO A 1 180 ? -3.393 -0.718 -0.520 1.00 95.31 180 PRO A CA 1
ATOM 1315 C C . PRO A 1 180 ? -2.877 -0.233 -1.881 1.00 95.31 180 PRO A C 1
ATOM 1317 O O . PRO A 1 180 ? -1.771 0.294 -1.960 1.00 95.31 180 PRO A O 1
ATOM 1320 N N . ALA A 1 181 ? -3.659 -0.367 -2.959 1.00 94.75 181 ALA A N 1
ATOM 1321 C CA . ALA A 1 181 ? -3.269 0.098 -4.289 1.00 94.75 181 ALA A CA 1
ATOM 1322 C C . ALA A 1 181 ? -2.920 1.595 -4.322 1.00 94.75 181 ALA A C 1
ATOM 1324 O O . ALA A 1 181 ? -2.011 1.974 -5.053 1.00 94.75 181 ALA A O 1
ATOM 1325 N N . ALA A 1 182 ? -3.600 2.423 -3.524 1.00 91.69 182 ALA A N 1
ATOM 1326 C CA . ALA A 1 182 ? -3.372 3.867 -3.461 1.00 91.69 182 ALA A CA 1
ATOM 1327 C C . ALA A 1 182 ? -2.327 4.286 -2.408 1.00 91.69 182 ALA A C 1
ATOM 1329 O O . ALA A 1 182 ? -2.084 5.476 -2.229 1.00 91.69 182 ALA A O 1
ATOM 1330 N N . CYS A 1 183 ? -1.714 3.338 -1.688 1.00 93.62 183 CYS A N 1
ATOM 1331 C CA . CYS A 1 183 ? -0.770 3.666 -0.626 1.00 93.62 183 CYS A CA 1
ATOM 1332 C C . CYS A 1 183 ? 0.553 4.196 -1.192 1.00 93.62 183 CYS A C 1
ATOM 1334 O O . CYS A 1 183 ? 1.264 3.492 -1.907 1.00 93.62 183 CYS A O 1
ATOM 1336 N N . ASP A 1 184 ? 0.903 5.421 -0.807 1.00 90.81 184 ASP A N 1
ATOM 1337 C CA . ASP A 1 184 ? 2.154 6.108 -1.151 1.00 90.81 184 ASP A CA 1
ATOM 1338 C C . ASP A 1 184 ? 3.292 5.847 -0.149 1.00 90.81 184 ASP A C 1
ATOM 1340 O O . ASP A 1 184 ? 4.388 6.391 -0.278 1.00 90.81 184 ASP A O 1
ATOM 1344 N N . ALA A 1 185 ? 3.030 5.007 0.855 1.00 93.06 185 ALA A N 1
ATOM 1345 C CA . ALA A 1 185 ? 3.935 4.699 1.953 1.00 93.06 185 ALA A CA 1
ATOM 1346 C C . ALA A 1 185 ? 4.344 5.911 2.824 1.00 93.06 185 ALA A C 1
ATOM 1348 O O . ALA A 1 185 ? 5.417 5.886 3.427 1.00 93.06 185 ALA A O 1
ATOM 1349 N N . CYS A 1 186 ? 3.506 6.952 2.948 1.00 93.31 186 CYS A N 1
ATOM 1350 C CA . CYS A 1 186 ? 3.830 8.156 3.734 1.00 93.31 186 CYS A CA 1
ATOM 1351 C C . CYS A 1 186 ? 4.024 7.929 5.246 1.00 93.31 186 CYS A C 1
ATOM 1353 O O . CYS A 1 186 ? 4.595 8.781 5.917 1.00 93.31 186 CYS A O 1
ATOM 1355 N N . GLY A 1 187 ? 3.534 6.818 5.809 1.00 94.44 187 GLY A N 1
ATOM 1356 C CA . GLY A 1 187 ? 3.749 6.451 7.219 1.00 94.44 187 GLY A CA 1
ATOM 1357 C C . GLY A 1 187 ? 2.888 7.189 8.257 1.00 94.44 187 GLY A C 1
ATOM 1358 O O . GLY A 1 187 ? 2.852 6.769 9.413 1.00 94.44 187 GLY A O 1
ATOM 1359 N N . LEU A 1 188 ? 2.113 8.206 7.860 1.00 96.38 188 LEU A N 1
ATOM 1360 C CA . LEU A 1 188 ? 1.284 9.026 8.765 1.00 96.38 188 LEU A CA 1
ATOM 1361 C C . LEU A 1 188 ? 0.334 8.207 9.656 1.00 96.38 188 LEU A C 1
ATOM 1363 O O . LEU A 1 188 ? 0.098 8.554 10.812 1.00 96.38 188 LEU A O 1
ATOM 1367 N N . CYS A 1 189 ? -0.206 7.101 9.134 1.00 97.44 189 CYS A N 1
ATOM 1368 C CA . CYS A 1 189 ? -1.085 6.210 9.894 1.00 97.44 189 CYS A CA 1
ATOM 1369 C C . CYS A 1 189 ? -0.375 5.540 11.084 1.00 97.44 189 CYS A C 1
ATOM 1371 O O . CYS A 1 189 ? -0.985 5.390 12.142 1.00 97.44 189 CYS A O 1
ATOM 1373 N N . GLY A 1 190 ? 0.901 5.175 10.930 1.00 97.31 190 GLY A N 1
ATOM 1374 C CA . GLY A 1 190 ? 1.725 4.635 12.009 1.00 97.31 190 GLY A CA 1
ATOM 1375 C C . GLY A 1 190 ? 2.077 5.709 13.035 1.00 97.31 190 GLY A C 1
ATOM 1376 O O . GLY A 1 190 ? 1.905 5.490 14.230 1.00 97.31 190 GLY A O 1
ATOM 1377 N N . GLU A 1 191 ? 2.477 6.897 12.573 1.00 97.31 191 GLU A N 1
ATOM 1378 C CA . GLU A 1 191 ? 2.860 8.018 13.446 1.00 97.31 191 GLU A CA 1
ATOM 1379 C C . GLU A 1 191 ? 1.706 8.518 14.324 1.00 97.31 191 GLU A C 1
ATOM 1381 O O . GLU A 1 191 ? 1.900 8.817 15.502 1.00 97.31 191 GLU A O 1
ATOM 1386 N N . VAL A 1 192 ? 0.486 8.586 13.779 1.00 97.62 192 VAL A N 1
ATOM 1387 C CA . VAL A 1 192 ? -0.694 9.036 14.537 1.00 97.62 192 VAL A CA 1
ATOM 1388 C C . VAL A 1 192 ? -1.220 7.965 15.505 1.00 97.62 192 VAL A C 1
ATOM 1390 O O . VAL A 1 192 ? -2.029 8.260 16.392 1.00 97.62 192 VAL A O 1
ATOM 1393 N N . CYS A 1 193 ? -0.808 6.703 15.349 1.00 97.25 193 CYS A N 1
ATOM 1394 C CA . CYS A 1 193 ? -1.336 5.601 16.139 1.00 97.25 193 CYS A CA 1
ATOM 1395 C C . CYS A 1 193 ? -0.715 5.572 17.542 1.00 97.25 193 CYS A C 1
ATOM 1397 O O . CYS A 1 193 ? 0.289 4.912 17.789 1.00 97.25 193 CYS A O 1
ATOM 1399 N N . ALA A 1 194 ? -1.379 6.208 18.509 1.00 94.50 194 ALA A N 1
ATOM 1400 C CA . ALA A 1 194 ? -0.929 6.221 19.905 1.00 94.50 194 ALA A CA 1
ATOM 1401 C C . ALA A 1 194 ? -0.838 4.826 20.566 1.00 94.50 194 ALA A C 1
ATOM 1403 O O . ALA A 1 194 ? -0.190 4.681 21.600 1.00 94.50 194 ALA A O 1
ATOM 1404 N N . ALA A 1 195 ? -1.506 3.814 20.002 1.00 94.31 195 ALA A N 1
ATOM 1405 C CA . ALA A 1 195 ? -1.450 2.429 20.471 1.00 94.31 195 ALA A CA 1
ATOM 1406 C C . ALA A 1 195 ? -0.359 1.595 19.775 1.00 94.31 195 ALA A C 1
ATOM 1408 O O . ALA A 1 195 ? -0.226 0.413 20.083 1.00 94.31 195 ALA A O 1
ATOM 1409 N N . SER A 1 196 ? 0.379 2.181 18.823 1.00 96.75 196 SER A N 1
ATOM 1410 C CA . SER A 1 196 ? 1.361 1.489 17.978 1.00 96.75 196 SER A CA 1
ATOM 1411 C C . SER A 1 196 ? 0.802 0.225 17.314 1.00 96.75 196 SER A C 1
ATOM 1413 O O . SER A 1 196 ? 1.486 -0.783 17.189 1.00 96.75 196 SER A O 1
ATOM 1415 N N . ALA A 1 197 ? -0.467 0.276 16.906 1.00 97.31 197 ALA A N 1
ATOM 1416 C CA . ALA A 1 197 ? -1.198 -0.856 16.347 1.00 97.31 197 ALA A CA 1
ATOM 1417 C C . ALA A 1 197 ? -1.087 -0.957 14.817 1.00 97.31 197 ALA A C 1
ATOM 1419 O O . ALA A 1 197 ? -1.825 -1.734 14.224 1.00 97.31 197 ALA A O 1
ATOM 1420 N N . ILE A 1 198 ? -0.254 -0.139 14.162 1.00 97.44 198 ILE A N 1
ATOM 1421 C CA . ILE A 1 198 ? -0.143 -0.094 12.697 1.00 97.44 198 ILE A CA 1
ATOM 1422 C C . ILE A 1 198 ? 1.312 -0.262 12.278 1.00 97.44 198 ILE A C 1
ATOM 1424 O O . ILE A 1 198 ? 2.175 0.501 12.710 1.00 97.44 198 ILE A O 1
ATOM 1428 N N . GLU A 1 199 ? 1.552 -1.217 11.386 1.00 96.00 199 GLU A N 1
ATOM 1429 C CA . GLU A 1 199 ? 2.820 -1.424 10.692 1.00 96.00 199 GLU A CA 1
ATOM 1430 C C . GLU A 1 199 ? 2.636 -1.164 9.194 1.00 96.00 199 GLU A C 1
ATOM 1432 O O . GLU A 1 199 ? 1.624 -1.541 8.606 1.00 96.00 199 GLU A O 1
ATOM 1437 N N . LEU A 1 200 ? 3.618 -0.530 8.555 1.00 95.12 200 LEU A N 1
ATOM 1438 C CA . LEU A 1 200 ? 3.628 -0.351 7.108 1.00 95.12 200 LEU A CA 1
ATOM 1439 C C . LEU A 1 200 ? 4.488 -1.443 6.462 1.00 95.12 200 LEU A C 1
ATOM 1441 O O . LEU A 1 200 ? 5.709 -1.314 6.374 1.00 95.12 200 LEU A O 1
ATOM 1445 N N . ALA A 1 201 ? 3.846 -2.518 6.012 1.00 95.25 201 ALA A N 1
ATOM 1446 C CA . ALA A 1 201 ? 4.523 -3.638 5.373 1.00 95.25 201 ALA A CA 1
ATOM 1447 C C . ALA A 1 201 ? 4.828 -3.324 3.903 1.00 95.25 201 ALA A C 1
ATOM 1449 O O . ALA A 1 201 ? 3.975 -2.800 3.181 1.00 95.25 201 ALA A O 1
ATOM 1450 N N . THR A 1 202 ? 6.031 -3.667 3.441 1.00 94.38 202 THR A N 1
ATOM 1451 C CA . THR A 1 202 ? 6.440 -3.482 2.044 1.00 94.38 202 THR A CA 1
ATOM 1452 C C . THR A 1 202 ? 6.363 -4.788 1.266 1.00 94.38 202 THR A C 1
ATOM 1454 O O . THR A 1 202 ? 6.602 -5.862 1.817 1.00 94.38 202 THR A O 1
ATOM 1457 N N . MET A 1 203 ? 6.024 -4.708 -0.025 1.00 95.19 203 MET A N 1
ATOM 1458 C CA . MET A 1 203 ? 5.904 -5.881 -0.906 1.00 95.19 203 MET A CA 1
ATOM 1459 C C . MET A 1 203 ? 5.036 -6.992 -0.295 1.00 95.19 203 MET A C 1
ATOM 1461 O O . MET A 1 203 ? 5.356 -8.179 -0.360 1.00 95.19 203 MET A O 1
ATOM 1465 N N . ALA A 1 204 ? 3.927 -6.583 0.318 1.00 95.75 204 ALA A N 1
ATOM 1466 C CA . ALA A 1 204 ? 3.042 -7.445 1.084 1.00 95.75 204 ALA A CA 1
ATOM 1467 C C . ALA A 1 204 ? 1.735 -7.710 0.333 1.00 95.75 204 ALA A C 1
ATOM 1469 O O . ALA A 1 204 ? 1.350 -6.977 -0.578 1.00 95.75 204 ALA A O 1
ATOM 1470 N N . LYS A 1 205 ? 1.037 -8.777 0.718 1.00 96.06 205 LYS A N 1
ATOM 1471 C CA . LYS A 1 205 ? -0.314 -9.052 0.219 1.00 96.06 205 LYS A CA 1
ATOM 1472 C C . LYS A 1 205 ? -1.320 -8.109 0.869 1.00 96.06 205 LYS A C 1
ATOM 1474 O O . LYS A 1 205 ? -1.090 -7.630 1.977 1.00 96.06 205 LYS A O 1
ATOM 1479 N N . GLY A 1 206 ? -2.448 -7.894 0.195 1.00 90.19 206 GLY A N 1
ATOM 1480 C CA . GLY A 1 206 ? -3.585 -7.206 0.803 1.00 90.19 206 GLY A CA 1
ATOM 1481 C C . GLY A 1 206 ? -4.032 -7.902 2.091 1.00 90.19 206 GLY A C 1
ATOM 1482 O O . GLY A 1 206 ? -3.965 -9.130 2.202 1.00 90.19 206 GLY A O 1
ATOM 1483 N N . VAL A 1 207 ? -4.468 -7.109 3.065 1.00 91.00 207 VAL A N 1
ATOM 1484 C CA . VAL A 1 207 ? -5.036 -7.604 4.323 1.00 91.00 207 VAL A CA 1
ATOM 1485 C C . VAL A 1 207 ? -6.557 -7.627 4.231 1.00 91.00 207 VAL A C 1
ATOM 1487 O O . VAL A 1 207 ? -7.150 -6.803 3.540 1.00 91.00 207 VAL A O 1
ATOM 1490 N N . GLY A 1 208 ? -7.182 -8.596 4.900 1.00 90.94 208 GLY A N 1
ATOM 1491 C CA . GLY A 1 208 ? -8.639 -8.660 4.990 1.00 90.94 208 GLY A CA 1
ATOM 1492 C C . GLY A 1 208 ? -9.203 -7.575 5.906 1.00 90.94 208 GLY A C 1
ATOM 1493 O O . GLY A 1 208 ? -8.485 -7.019 6.740 1.00 90.94 208 GLY A O 1
ATOM 1494 N N . SER A 1 209 ? -10.499 -7.308 5.768 1.00 94.31 209 SER A N 1
ATOM 1495 C CA . SER A 1 209 ? -11.194 -6.336 6.606 1.00 94.31 209 SER A CA 1
ATOM 1496 C C . SER A 1 209 ? -11.231 -6.786 8.075 1.00 94.31 209 SER A C 1
ATOM 1498 O O . SER A 1 209 ? -11.339 -7.975 8.385 1.00 94.31 209 SER A O 1
ATOM 1500 N N . ILE A 1 210 ? -11.155 -5.825 8.992 1.00 95.75 210 ILE A N 1
ATOM 1501 C CA . ILE A 1 210 ? -11.201 -6.046 10.439 1.00 95.75 210 ILE A CA 1
ATOM 1502 C C . ILE A 1 210 ? -12.602 -5.704 10.925 1.00 95.75 210 ILE A C 1
ATOM 1504 O O . ILE A 1 210 ? -12.983 -4.535 10.932 1.00 95.75 210 ILE A O 1
ATOM 1508 N N . GLY A 1 211 ? -13.345 -6.720 11.359 1.00 95.62 211 GLY A N 1
ATOM 1509 C CA . GLY A 1 211 ? -14.665 -6.539 11.954 1.00 95.62 211 GLY A CA 1
ATOM 1510 C C . GLY A 1 211 ? -14.605 -5.688 13.221 1.00 95.62 211 GLY A C 1
ATOM 1511 O O . GLY A 1 211 ? -13.721 -5.857 14.073 1.00 95.62 211 GLY A O 1
ATOM 1512 N N . LEU A 1 212 ? -15.559 -4.772 13.343 1.00 95.12 212 LEU A N 1
ATOM 1513 C CA . LEU A 1 212 ? -15.703 -3.869 14.470 1.00 95.12 212 LEU A CA 1
ATOM 1514 C C . LEU A 1 212 ? -17.010 -4.146 15.200 1.00 95.12 212 LEU A C 1
ATOM 1516 O O . LEU A 1 212 ? -18.033 -4.507 14.622 1.00 95.12 212 LEU A O 1
ATOM 1520 N N . ARG A 1 213 ? -16.983 -3.889 16.501 1.00 92.19 213 ARG A N 1
ATOM 1521 C CA . ARG A 1 213 ? -18.174 -3.863 17.336 1.00 92.19 213 ARG A CA 1
ATOM 1522 C C . ARG A 1 213 ? -18.384 -2.471 17.878 1.00 92.19 213 ARG A C 1
ATOM 1524 O O . ARG A 1 213 ? -17.466 -1.915 18.471 1.00 92.19 213 ARG A O 1
ATOM 1531 N N . SER A 1 214 ? -19.605 -1.968 17.766 1.00 92.38 214 SER A N 1
ATOM 1532 C CA . SER A 1 214 ? -19.972 -0.625 18.217 1.00 92.38 214 SER A CA 1
ATOM 1533 C C . SER A 1 214 ? -20.840 -0.684 19.475 1.00 92.38 214 SER A C 1
ATOM 1535 O O . SER A 1 214 ? -21.696 -1.556 19.623 1.00 92.38 214 SER A O 1
ATOM 1537 N N . TRP A 1 215 ? -20.631 0.247 20.402 1.00 93.12 215 TRP A N 1
ATOM 1538 C CA . TRP A 1 215 ? -21.412 0.384 21.634 1.00 93.12 215 TRP A CA 1
ATOM 1539 C C . TRP A 1 215 ? -21.498 1.849 22.071 1.00 93.12 215 TRP A C 1
ATOM 1541 O O . TRP A 1 215 ? -20.854 2.736 21.507 1.00 93.12 215 TRP A O 1
ATOM 1551 N N . VAL A 1 216 ? -22.325 2.114 23.080 1.00 94.00 216 VAL A N 1
ATOM 1552 C CA . VAL A 1 216 ? -22.393 3.411 23.760 1.00 94.00 216 VAL A CA 1
ATOM 1553 C 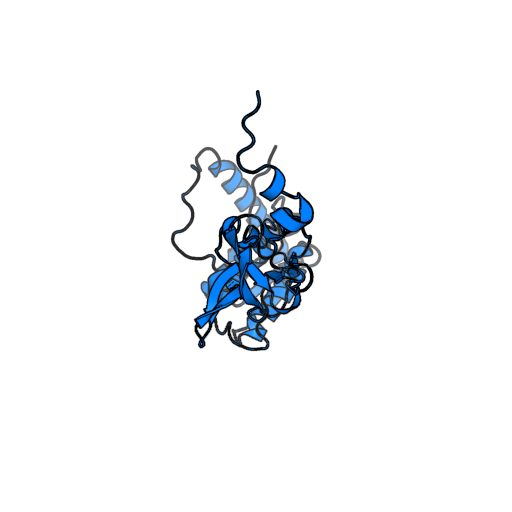C . VAL A 1 216 ? -21.625 3.293 25.068 1.00 94.00 216 VAL A C 1
ATOM 1555 O O . VAL A 1 216 ? -21.856 2.366 25.833 1.00 94.00 216 VAL A O 1
ATOM 1558 N N . CYS A 1 217 ? -20.695 4.212 25.314 1.00 93.19 217 CYS A N 1
ATOM 1559 C CA . CYS A 1 217 ? -19.888 4.228 26.527 1.00 93.19 217 CYS A CA 1
ATOM 1560 C C . CYS A 1 217 ? -20.753 4.466 27.773 1.00 93.19 217 CYS A C 1
ATOM 1562 O O . CYS A 1 217 ? -21.369 5.526 27.882 1.00 93.19 217 CYS A O 1
ATOM 1564 N N . ASP A 1 218 ? -20.686 3.571 28.759 1.00 92.12 218 ASP A N 1
ATOM 1565 C CA . ASP A 1 218 ? -21.444 3.696 30.017 1.00 92.12 218 ASP A CA 1
ATOM 1566 C C . ASP A 1 218 ? -21.050 4.934 30.845 1.00 92.12 218 ASP A C 1
ATOM 1568 O O . ASP A 1 218 ? -21.827 5.429 31.656 1.00 92.12 218 ASP A O 1
ATOM 1572 N N . GLY A 1 219 ? -19.830 5.449 30.652 1.00 91.38 219 GLY A N 1
ATOM 1573 C CA . GLY A 1 219 ? -19.311 6.592 31.405 1.00 91.38 219 GLY A CA 1
ATOM 1574 C C . GLY A 1 219 ? -19.652 7.951 30.793 1.00 91.38 219 GLY A C 1
ATOM 1575 O O . GLY A 1 219 ? -20.032 8.870 31.510 1.00 91.38 219 GLY A O 1
ATOM 1576 N N . CYS A 1 220 ? -19.467 8.117 29.480 1.00 92.50 220 CYS A N 1
ATOM 1577 C CA . CYS A 1 220 ? -19.632 9.417 28.811 1.00 92.50 220 CYS A CA 1
ATOM 1578 C C . CYS A 1 220 ? -20.741 9.457 27.754 1.00 92.50 220 CYS A C 1
ATOM 1580 O O . CYS A 1 220 ? -20.958 10.509 27.163 1.00 92.50 220 CYS A O 1
ATOM 1582 N N . GLY A 1 221 ? -21.404 8.335 27.464 1.00 92.50 221 GLY A N 1
ATOM 1583 C CA . GLY A 1 221 ? -22.463 8.255 26.455 1.00 92.50 221 GLY A CA 1
ATOM 1584 C C . GLY A 1 221 ? -21.989 8.344 24.999 1.00 92.50 221 GLY A C 1
ATOM 1585 O O . GLY A 1 221 ? -22.816 8.355 24.092 1.00 92.50 221 GLY A O 1
ATOM 1586 N N . ALA A 1 222 ? -20.679 8.404 24.738 1.00 92.69 222 ALA A N 1
ATOM 1587 C CA . ALA A 1 222 ? -20.159 8.430 23.373 1.00 92.69 222 ALA A CA 1
ATOM 1588 C C . ALA A 1 222 ? -20.399 7.089 22.663 1.00 92.69 222 ALA A C 1
ATOM 1590 O O . ALA A 1 222 ? -20.093 6.034 23.223 1.00 92.69 222 ALA A O 1
ATOM 1591 N N . ARG A 1 223 ? -20.887 7.136 21.417 1.00 94.00 223 ARG A N 1
ATOM 1592 C CA . ARG A 1 223 ? -20.873 5.980 20.512 1.00 94.00 223 ARG A CA 1
ATOM 1593 C C . ARG A 1 223 ? -19.443 5.753 20.040 1.00 94.00 223 ARG A C 1
ATOM 1595 O O . ARG A 1 223 ? -18.806 6.684 19.556 1.00 94.00 223 ARG A O 1
ATOM 1602 N N . VAL A 1 224 ? -18.956 4.536 20.207 1.00 93.62 224 VAL A N 1
ATOM 1603 C CA . VAL A 1 224 ? -17.596 4.131 19.852 1.00 93.62 224 VAL A CA 1
ATOM 1604 C C . VAL A 1 224 ? -17.617 2.732 19.257 1.00 93.62 224 VAL A C 1
ATOM 1606 O O . VAL A 1 224 ? -18.584 1.993 19.451 1.00 93.62 224 VAL A O 1
ATOM 1609 N N . HIS A 1 225 ? -16.539 2.365 18.578 1.00 94.06 225 HIS A N 1
ATOM 1610 C CA . HIS A 1 225 ? -16.304 1.021 18.070 1.00 94.06 225 HIS A CA 1
ATOM 1611 C C . HIS A 1 225 ? -14.861 0.593 18.327 1.00 94.06 225 HIS A C 1
ATOM 1613 O O . HIS A 1 225 ? -13.994 1.416 18.609 1.00 94.06 225 HIS A O 1
ATOM 1619 N N . MET A 1 226 ? -14.610 -0.710 18.276 1.00 93.19 226 MET A N 1
ATOM 1620 C CA . MET A 1 226 ? -13.284 -1.324 18.392 1.00 93.19 226 MET A CA 1
ATOM 1621 C C . MET A 1 226 ? -13.260 -2.632 17.600 1.00 93.19 226 MET A C 1
ATOM 1623 O O . MET A 1 226 ? -14.326 -3.220 17.393 1.00 93.19 226 MET A O 1
ATOM 1627 N N . PRO A 1 227 ? -12.068 -3.118 17.207 1.00 94.56 227 PRO A N 1
ATOM 1628 C CA . PRO A 1 227 ? -11.922 -4.459 16.662 1.00 94.56 227 PRO A CA 1
ATOM 1629 C C . PRO A 1 227 ? -12.546 -5.499 17.583 1.00 94.56 227 PRO A C 1
ATOM 1631 O O . PRO A 1 227 ? -12.326 -5.477 18.797 1.00 94.56 227 PRO A O 1
ATOM 1634 N N . GLU A 1 228 ? -13.289 -6.444 17.011 1.00 90.69 228 GLU A N 1
ATOM 1635 C CA . GLU A 1 228 ? -13.917 -7.506 17.803 1.00 90.69 228 GLU A CA 1
ATOM 1636 C C . GLU A 1 228 ? -12.887 -8.315 18.605 1.00 90.69 228 GLU A C 1
ATOM 1638 O O . GLU A 1 228 ? -13.151 -8.707 19.743 1.00 90.69 228 GLU A O 1
ATOM 1643 N N . ALA A 1 229 ? -11.686 -8.488 18.043 1.00 84.75 229 ALA A N 1
ATOM 1644 C CA . ALA A 1 229 ? -10.573 -9.193 18.669 1.00 84.75 229 ALA A CA 1
ATOM 1645 C C . ALA A 1 229 ? -9.988 -8.484 19.907 1.00 84.75 229 ALA A C 1
ATOM 1647 O O . ALA A 1 229 ? -9.454 -9.162 20.783 1.00 84.75 229 ALA A O 1
ATOM 1648 N N . ALA A 1 230 ? -10.090 -7.153 20.013 1.00 81.19 230 ALA A N 1
ATOM 1649 C CA . ALA A 1 230 ? -9.542 -6.401 21.148 1.00 81.19 230 ALA A CA 1
ATOM 1650 C C . ALA A 1 230 ? -10.339 -6.625 22.448 1.00 81.19 230 ALA A C 1
ATOM 1652 O O . ALA A 1 230 ? -9.800 -6.478 23.546 1.00 81.19 230 ALA A O 1
ATOM 1653 N N . GLY A 1 231 ? -11.625 -6.978 22.329 1.00 70.62 231 GLY A N 1
ATOM 1654 C CA . GLY A 1 231 ? -12.547 -7.128 23.452 1.00 70.62 231 GLY A CA 1
ATOM 1655 C C . GLY A 1 231 ? -12.908 -5.801 24.143 1.00 70.62 231 GLY A C 1
ATOM 1656 O O . GLY A 1 231 ? -12.068 -4.954 24.445 1.00 70.62 231 GLY A O 1
ATOM 1657 N N . HIS A 1 232 ? -14.191 -5.610 24.467 1.00 68.31 232 HIS A N 1
ATOM 1658 C CA . HIS A 1 232 ? -14.663 -4.471 25.269 1.00 68.31 232 HIS A CA 1
ATOM 1659 C C . HIS A 1 232 ? -14.965 -4.953 26.698 1.00 68.31 232 HIS A C 1
ATOM 1661 O O . HIS A 1 232 ? -16.005 -5.524 26.993 1.00 68.31 232 HIS A O 1
ATOM 1667 N N . GLY A 1 233 ? -14.001 -4.803 27.609 1.00 61.22 233 GLY A N 1
ATOM 1668 C CA . GLY A 1 233 ? -14.066 -5.469 28.920 1.00 61.22 233 GLY A CA 1
ATOM 1669 C C . GLY A 1 233 ? -15.022 -4.863 29.957 1.00 61.22 233 GLY A C 1
ATOM 1670 O O . GLY A 1 233 ? -15.279 -5.510 30.966 1.00 61.22 233 GLY A O 1
ATOM 1671 N N . HIS A 1 234 ? -15.532 -3.638 29.766 1.00 72.06 234 HIS A N 1
ATOM 1672 C CA . HIS A 1 234 ? -16.208 -2.893 30.848 1.00 72.06 234 HIS A CA 1
ATOM 1673 C C . HIS A 1 234 ? -17.268 -1.874 30.384 1.00 72.06 234 HIS A C 1
ATOM 1675 O O . HIS A 1 234 ? -17.576 -0.960 31.142 1.00 72.06 234 HIS A O 1
ATOM 1681 N N . GLY A 1 235 ? -17.729 -1.921 29.127 1.00 86.56 235 GLY A N 1
ATOM 1682 C CA . GLY A 1 235 ? -18.686 -0.935 28.582 1.00 86.56 235 GLY A CA 1
ATOM 1683 C C . GLY A 1 235 ? -18.163 0.510 28.451 1.00 86.56 235 GLY A C 1
ATOM 1684 O O . GLY A 1 235 ? -18.834 1.379 27.901 1.00 86.56 235 GLY A O 1
ATOM 1685 N N . LEU A 1 236 ? -16.929 0.796 28.884 1.00 90.69 236 LEU A N 1
ATOM 1686 C CA . LEU A 1 236 ? -16.281 2.105 28.755 1.00 90.69 236 LEU A CA 1
ATOM 1687 C C . LEU A 1 236 ? -15.497 2.239 27.443 1.00 90.69 236 LEU A C 1
ATOM 1689 O O . LEU A 1 236 ? -14.804 1.315 27.020 1.00 90.69 236 LEU A O 1
ATOM 1693 N N . CYS A 1 237 ? -15.530 3.429 26.835 1.00 91.12 237 CYS A N 1
ATOM 1694 C CA . CYS A 1 237 ? -14.664 3.761 25.701 1.00 91.12 237 CYS A CA 1
ATOM 1695 C C . CYS A 1 237 ? -13.180 3.862 26.114 1.00 91.12 237 CYS A C 1
ATOM 1697 O O . CYS A 1 237 ? -12.895 4.113 27.294 1.00 91.12 237 CYS A O 1
ATOM 1699 N N . PRO A 1 238 ? -12.224 3.757 25.166 1.00 88.06 238 PRO A N 1
ATOM 1700 C CA . PRO A 1 238 ? -10.789 3.846 25.461 1.00 88.06 238 PRO A CA 1
ATOM 1701 C C . PRO A 1 238 ? -10.398 5.097 26.261 1.00 88.06 238 PRO A C 1
ATOM 1703 O O . PRO A 1 238 ? -9.646 5.004 27.229 1.00 88.06 238 PRO A O 1
ATOM 1706 N N . VAL A 1 239 ? -10.993 6.248 25.933 1.00 89.38 239 VAL A N 1
ATOM 1707 C CA . VAL A 1 239 ? -10.737 7.530 26.613 1.00 89.38 239 VAL A CA 1
ATOM 1708 C C . VAL A 1 239 ? -11.220 7.508 28.066 1.00 89.38 239 VAL A C 1
ATOM 1710 O O . VAL A 1 239 ? -10.504 7.928 28.976 1.00 89.38 239 VAL A O 1
ATOM 1713 N N . CYS A 1 240 ? -12.429 6.997 28.318 1.00 90.94 240 CYS A N 1
ATOM 1714 C CA . CYS A 1 240 ? -12.959 6.878 29.677 1.00 90.94 240 CYS A CA 1
ATOM 1715 C C . CYS A 1 240 ? -12.206 5.839 30.503 1.00 90.94 240 CYS A C 1
ATOM 1717 O O . CYS A 1 240 ? -11.995 6.071 31.692 1.00 90.94 240 CYS A O 1
ATOM 1719 N N . ARG A 1 241 ? -11.786 4.734 29.879 1.00 89.00 241 ARG A N 1
ATOM 1720 C CA . ARG A 1 241 ? -11.001 3.678 30.522 1.00 89.00 241 ARG A CA 1
ATOM 1721 C C . ARG A 1 241 ? -9.622 4.181 30.946 1.00 89.00 241 ARG A C 1
ATOM 1723 O O . ARG A 1 241 ? -9.214 3.930 32.072 1.00 89.00 241 ARG A O 1
ATOM 1730 N N . GLN A 1 242 ? -8.926 4.900 30.068 1.00 86.56 242 GLN A N 1
ATOM 1731 C CA . GLN A 1 242 ? -7.562 5.364 30.325 1.00 86.56 242 GLN A CA 1
ATOM 1732 C C . GLN A 1 242 ? -7.519 6.622 31.200 1.00 86.56 242 GLN A C 1
ATOM 1734 O O . GLN A 1 242 ? -6.737 6.696 32.142 1.00 86.56 242 GLN A O 1
ATOM 1739 N N . GLY A 1 243 ? -8.343 7.624 30.889 1.00 86.25 243 GLY A N 1
ATOM 1740 C CA . GLY A 1 243 ? -8.247 8.957 31.493 1.00 86.25 243 GLY A CA 1
ATOM 1741 C C . GLY A 1 243 ? -9.326 9.281 32.522 1.00 86.25 243 GLY A C 1
ATOM 1742 O O . GLY A 1 243 ? -9.314 10.376 33.085 1.00 86.25 243 GLY A O 1
ATOM 1743 N N . GLY A 1 244 ? -10.301 8.389 32.732 1.00 86.19 244 GLY A N 1
ATOM 1744 C CA . GLY A 1 244 ? -11.453 8.675 33.587 1.00 86.19 244 GLY A CA 1
ATOM 1745 C C . GLY A 1 244 ? -12.235 9.910 33.132 1.00 86.19 244 GLY A C 1
ATOM 1746 O O . GLY A 1 244 ? -12.785 10.610 33.975 1.00 86.19 244 GLY A O 1
ATOM 1747 N N . HIS A 1 245 ? -12.252 10.205 31.825 1.00 84.62 245 HIS A N 1
ATOM 1748 C CA . HIS A 1 245 ? -12.828 11.433 31.257 1.00 84.62 245 HIS A CA 1
ATOM 1749 C C . HIS A 1 245 ? -14.242 11.735 31.776 1.00 84.62 245 HIS A C 1
ATOM 1751 O O . HIS A 1 245 ? -14.524 12.871 32.142 1.00 84.62 245 HIS A O 1
ATOM 1757 N N . HIS A 1 246 ? -15.084 10.707 31.911 1.00 85.69 246 HIS A N 1
ATOM 1758 C CA . HIS A 1 246 ? -16.430 10.820 32.474 1.00 85.69 246 HIS A CA 1
ATOM 1759 C C . HIS A 1 246 ? -16.490 11.489 33.860 1.00 85.69 246 HIS A C 1
ATOM 1761 O O . HIS A 1 246 ? -17.460 12.170 34.165 1.00 85.69 246 HIS A O 1
ATOM 1767 N N . LYS A 1 247 ? -15.444 11.362 34.688 1.00 86.38 247 LYS A N 1
ATOM 1768 C CA . LYS A 1 247 ? -15.361 11.985 36.023 1.00 86.38 247 LYS A CA 1
ATOM 1769 C C . LYS A 1 247 ? -15.118 13.494 35.974 1.00 86.38 247 LYS A C 1
ATOM 1771 O O . LYS A 1 247 ? -15.285 14.169 36.983 1.00 86.38 247 LYS A O 1
ATOM 1776 N N . LYS A 1 248 ? -14.668 14.002 34.825 1.00 84.06 248 LYS A N 1
ATOM 1777 C CA . LYS A 1 248 ? -14.341 15.414 34.584 1.00 84.06 248 LYS A CA 1
ATOM 1778 C C . LYS A 1 248 ? -15.382 16.112 33.707 1.00 84.06 248 LYS A C 1
ATOM 1780 O O . LYS A 1 248 ? -15.247 17.303 33.441 1.00 84.06 248 LYS A O 1
ATOM 1785 N N . LEU A 1 249 ? -16.402 15.388 33.244 1.00 80.81 249 LEU A N 1
ATOM 1786 C CA . LEU A 1 249 ? -17.514 15.987 32.517 1.00 80.81 249 LEU A CA 1
ATOM 1787 C C . LEU A 1 249 ? -18.211 17.016 33.417 1.00 80.81 249 LEU A C 1
ATOM 1789 O O . LEU A 1 249 ? -18.452 16.754 34.593 1.00 80.81 249 LEU A O 1
ATOM 1793 N N . PHE A 1 250 ? -18.522 18.185 32.855 1.00 78.81 250 PHE A N 1
ATOM 1794 C CA . PHE A 1 250 ? -19.271 19.261 33.520 1.00 78.81 250 PHE A CA 1
ATOM 1795 C C . PHE A 1 250 ? -18.601 19.893 34.755 1.00 78.81 250 PHE A C 1
ATOM 1797 O O . PHE A 1 250 ? -19.258 20.624 35.496 1.00 78.81 250 PHE A O 1
ATOM 1804 N N . GLN A 1 251 ? -17.299 19.677 34.974 1.00 74.56 251 GLN A N 1
ATOM 1805 C CA . GLN A 1 251 ? -16.550 20.444 35.971 1.00 74.56 251 GLN A CA 1
ATOM 1806 C C . GLN A 1 251 ? -16.268 21.850 35.428 1.00 74.56 251 GLN A C 1
ATOM 1808 O O . GLN A 1 251 ? -15.394 22.039 34.583 1.00 74.56 251 GLN A O 1
ATOM 1813 N N . VAL A 1 252 ? -17.028 22.837 35.903 1.00 69.19 252 VAL A N 1
ATOM 1814 C CA . VAL A 1 252 ? -16.715 24.257 35.706 1.00 69.19 252 VAL A CA 1
ATOM 1815 C C . VAL A 1 252 ? -15.634 24.618 36.726 1.00 69.19 252 VAL A C 1
ATOM 1817 O O . VAL A 1 252 ? -15.823 24.385 37.920 1.00 69.19 252 VAL A O 1
ATOM 1820 N N . LEU A 1 253 ? -14.482 25.111 36.261 1.00 62.34 253 LEU A N 1
ATOM 1821 C CA . LEU A 1 253 ? -13.436 25.620 37.153 1.00 62.34 253 LEU A CA 1
ATOM 1822 C C . LEU A 1 253 ? -14.017 26.799 37.965 1.00 62.34 253 LEU A C 1
ATOM 1824 O O . LEU A 1 253 ? -14.631 27.670 37.345 1.00 62.34 253 LEU A O 1
ATOM 1828 N N . PRO A 1 254 ? -13.888 26.801 39.305 1.00 63.75 254 PRO A N 1
ATOM 1829 C CA . PRO A 1 254 ? -14.362 27.897 40.149 1.00 63.75 254 PRO A CA 1
ATOM 1830 C C . PRO A 1 254 ? -13.586 29.199 39.919 1.00 63.75 254 PRO A C 1
ATOM 1832 O O . PRO A 1 254 ? -12.410 29.129 39.489 1.00 63.75 254 PRO A O 1
#

Sequence (254 aa):
MERSRIGPLVRDGVLVLPPTAAEGPAPRSWIEALEALAAAHVDGLRRVLALDGGTDPVWYAALDAFGALLASRGLPAMRLREAPTRSEAGRALCDLFDEAARVEARRRPFQAADSAPEAPPALAALQAVNAARPDALFAAVPVIDPALCTGCDACLRVCPGDVLILIKDGDGAEAYDCHPAACDACGLCGEVCAASAIELATMAKGVGSIGLRSWVCDGCGARVHMPEAAGHGHGLCPVCRQGGHHKKLFQVLP

pLDDT: mean 84.92, std 14.23, range [33.69, 97.81]